Protein AF-A0AAD8K6Q1-F1 (afdb_monomer_lite)

pLDDT: mean 86.72, std 12.56, range [35.12, 97.81]

Organism: Tagetes erecta (NCBI:txid13708)

Radius of gyration: 18.46 Å; chains: 1; bounding box: 56×32×55 Å

Secondary structure (DSSP, 8-state):
----HHHHHTSHHHHHHHHHHHHHHHTT-S-HHHHHHHHHHHHHHHHHHHHTS----SSPPPPSS-HHHHHHHHHHHHHHHIIIIIHHHHHHHHHHHS--HHHHHHHHHHHHHHHHHHHHHHHHHHHHHTT--HHHHHHHHHHHHHHHHHHHHHHHHHHHHHH-TT---HHHHHHHHHHHHHHHIIIIIIIIIIHHHHHHHHHHHHTT--

Foldseek 3Di:
DDQPLVVLCPPPLNVVLVVLLVCLVVVPLADPVLVVCLVVVVVVLVVCQVPPQDQPDPDPDPDLDDPVVVVVVVVLVVVCCVLQAVLLVVQLVVLVPDPDPLSNQLSSLSSSSNNLVSSLSNVLSCCVSRSGALLSNLVSLQVSLVVSLVSLVSSLVSNCVSVPVVDDDPSNVSSVVNNVSSVCVRPVDSPPPRNVSSVVSSVVVVVVVD

Sequence (210 aa):
MSFNLRQGLFSFQNLNAITLIIILAASGMVSFQHIAFVFFCFFYIFFLANFSFPTLSTNPEPPIFTTTQQRILTIYVSFAALIGLILPVAYIVHGALKDDDDDKGGAKAASPHVFLLASQVLMEGVTFYGGFSLPIRVFVPVVYNAVRMYAILDWLMSELVMKGRNRVTVGISLAMVNLVFWGFNLFGFLLPVYLPKAFKNYYADKDKDL

InterPro domains:
  IPR056635 Domain of unknown function DUF7733 [PF24867] (11-203)

Structure (mmCIF, N/CA/C/O backbone):
data_AF-A0AAD8K6Q1-F1
#
_entry.id   AF-A0AAD8K6Q1-F1
#
loop_
_atom_site.group_PDB
_atom_site.id
_atom_site.type_symbol
_atom_site.label_atom_id
_atom_site.label_alt_id
_atom_site.label_comp_id
_atom_site.label_asym_id
_atom_site.label_entity_id
_atom_site.label_seq_id
_atom_site.pdbx_PDB_ins_code
_atom_site.Cartn_x
_atom_site.Cartn_y
_atom_site.Cartn_z
_atom_site.occupancy
_atom_site.B_iso_or_equiv
_atom_site.auth_seq_id
_atom_site.auth_comp_id
_atom_site.auth_asym_id
_atom_site.auth_atom_id
_atom_site.pdbx_PDB_model_num
ATOM 1 N N . MET A 1 1 ? -28.551 -4.149 7.968 1.00 36.97 1 MET A N 1
ATOM 2 C CA . MET A 1 1 ? -27.260 -3.432 8.035 1.00 36.97 1 MET A CA 1
ATOM 3 C C . MET A 1 1 ? -27.020 -2.774 6.678 1.00 36.97 1 MET A C 1
ATOM 5 O O . MET A 1 1 ? -26.676 -3.470 5.734 1.00 36.97 1 MET A O 1
ATOM 9 N N . SER A 1 2 ? -27.335 -1.482 6.511 1.00 35.12 2 SER A N 1
ATOM 10 C CA . SER A 1 2 ? -27.096 -0.788 5.235 1.00 35.12 2 SER A CA 1
ATOM 11 C C . SER A 1 2 ? -25.677 -0.228 5.229 1.00 35.12 2 SER A C 1
ATOM 13 O O . SER A 1 2 ? -25.398 0.796 5.849 1.00 35.12 2 SER A O 1
ATOM 15 N N . PHE A 1 3 ? -24.764 -0.914 4.553 1.00 49.59 3 PHE A N 1
ATOM 16 C CA . PHE A 1 3 ? -23.422 -0.402 4.316 1.00 49.59 3 PHE A CA 1
ATOM 17 C C . PHE A 1 3 ? -23.499 0.875 3.460 1.00 49.59 3 PHE A C 1
ATOM 19 O O . PHE A 1 3 ? -23.947 0.824 2.314 1.00 49.59 3 PHE A O 1
ATOM 26 N N . ASN A 1 4 ? -23.022 2.017 3.962 1.00 58.44 4 ASN A N 1
ATOM 27 C CA . ASN A 1 4 ? -22.920 3.266 3.189 1.00 58.44 4 ASN A CA 1
ATOM 28 C C . ASN A 1 4 ? -21.684 3.273 2.262 1.00 58.44 4 ASN A C 1
ATOM 30 O O . ASN A 1 4 ? -21.040 4.300 2.057 1.00 58.44 4 ASN A O 1
ATOM 34 N N . LEU A 1 5 ? -21.370 2.123 1.650 1.00 59.50 5 LEU A N 1
ATOM 35 C CA . LEU A 1 5 ? -20.249 1.932 0.718 1.00 59.50 5 LEU A CA 1
ATOM 36 C C . LEU A 1 5 ? -20.276 2.940 -0.438 1.00 59.50 5 LEU A C 1
ATOM 38 O O . LEU A 1 5 ? -19.223 3.367 -0.906 1.00 59.50 5 LEU A O 1
ATOM 42 N N . ARG A 1 6 ? -21.478 3.353 -0.871 1.00 55.34 6 ARG A N 1
ATOM 43 C CA . ARG A 1 6 ? -21.661 4.303 -1.976 1.00 55.34 6 ARG A CA 1
ATOM 44 C C . ARG A 1 6 ? -20.975 5.643 -1.702 1.00 55.34 6 ARG A C 1
ATOM 46 O O . ARG A 1 6 ? -20.215 6.091 -2.543 1.00 55.34 6 ARG A O 1
ATOM 53 N N . GLN A 1 7 ? -21.167 6.266 -0.539 1.00 55.38 7 GLN A N 1
ATOM 54 C CA . GLN A 1 7 ? -20.574 7.588 -0.270 1.00 55.38 7 GLN A CA 1
ATOM 55 C C . GLN A 1 7 ? -19.041 7.541 -0.167 1.00 55.38 7 GLN A C 1
ATOM 57 O O . GLN A 1 7 ? -18.367 8.500 -0.533 1.00 55.38 7 GLN A O 1
ATOM 62 N N . GLY A 1 8 ? -18.493 6.411 0.284 1.00 58.53 8 GLY A N 1
ATOM 63 C CA . GLY A 1 8 ? -17.060 6.214 0.460 1.00 58.53 8 GLY A CA 1
ATOM 64 C C . GLY A 1 8 ? -16.283 5.895 -0.810 1.00 58.53 8 GLY A C 1
ATOM 65 O O . GLY A 1 8 ? -15.237 6.490 -1.067 1.00 58.53 8 GLY A O 1
ATOM 66 N N . LEU A 1 9 ? -16.793 4.965 -1.622 1.00 59.62 9 LEU A N 1
ATOM 67 C CA . LEU A 1 9 ? -16.152 4.546 -2.876 1.00 59.62 9 LEU A CA 1
ATOM 68 C C . LEU A 1 9 ? -16.057 5.691 -3.893 1.00 59.62 9 LEU A C 1
ATOM 70 O O . LEU A 1 9 ? -15.092 5.750 -4.648 1.00 59.62 9 LEU A O 1
ATOM 74 N N . PHE A 1 10 ? -17.015 6.623 -3.873 1.00 62.34 10 PHE A N 1
ATOM 75 C CA . PHE A 1 10 ? -17.003 7.814 -4.729 1.00 62.34 10 PHE A CA 1
ATOM 76 C C . PHE A 1 10 ? -16.137 8.965 -4.190 1.00 62.34 10 PHE A C 1
ATOM 78 O O . PHE A 1 10 ? -16.120 10.039 -4.788 1.00 62.34 10 PHE A O 1
ATOM 85 N N . SER A 1 11 ? -15.394 8.773 -3.093 1.00 78.75 11 SER A N 1
ATOM 86 C CA . SER A 1 11 ? -14.372 9.743 -2.686 1.00 78.75 11 SER A CA 1
ATOM 87 C C . SER A 1 11 ? -13.330 9.907 -3.796 1.00 78.75 11 SER A C 1
ATOM 89 O O . SER A 1 11 ? -12.889 8.924 -4.392 1.00 78.75 11 SER A O 1
ATOM 91 N N . PHE A 1 12 ? -12.889 11.145 -4.037 1.00 79.12 12 PHE A N 1
ATOM 92 C CA . PHE A 1 12 ? -11.881 11.474 -5.052 1.00 79.12 12 PHE A CA 1
ATOM 93 C C . PHE A 1 12 ? -10.622 10.599 -4.938 1.00 79.12 12 PHE A C 1
ATOM 95 O O . PHE A 1 12 ? -10.077 10.143 -5.939 1.00 79.12 12 PHE A O 1
ATOM 102 N N . GLN A 1 13 ? -10.196 10.294 -3.709 1.00 81.62 13 GLN A N 1
ATOM 103 C CA . GLN A 1 13 ? -9.042 9.429 -3.455 1.00 81.62 13 GLN A CA 1
ATOM 104 C C . GLN A 1 13 ? -9.284 7.980 -3.899 1.00 81.62 13 GLN A C 1
ATOM 106 O O . GLN A 1 13 ? -8.424 7.396 -4.554 1.00 81.62 13 GLN A O 1
ATOM 111 N N . ASN A 1 14 ? -10.460 7.419 -3.600 1.00 86.31 14 ASN A N 1
ATOM 112 C CA . ASN A 1 14 ? -10.810 6.047 -3.977 1.00 86.31 14 ASN A CA 1
ATOM 113 C C . ASN A 1 14 ? -11.011 5.909 -5.489 1.00 86.31 14 ASN A C 1
ATOM 115 O O . ASN A 1 14 ? -10.584 4.916 -6.069 1.00 86.31 14 ASN A O 1
ATOM 119 N N . LEU A 1 15 ? -11.579 6.923 -6.146 1.00 87.62 15 LEU A N 1
ATOM 120 C CA . LEU A 1 15 ? -11.705 6.952 -7.604 1.00 87.62 15 LEU A CA 1
ATOM 121 C C . LEU A 1 15 ? -10.340 7.006 -8.301 1.00 87.62 15 LEU A C 1
ATOM 123 O O . LEU A 1 15 ? -10.099 6.250 -9.245 1.00 87.62 15 LEU A O 1
ATOM 127 N N . ASN A 1 16 ? -9.422 7.841 -7.807 1.00 90.50 16 ASN A N 1
ATOM 128 C CA . ASN A 1 16 ? -8.054 7.889 -8.325 1.00 90.50 16 ASN A CA 1
ATOM 129 C C . ASN A 1 16 ? -7.316 6.566 -8.080 1.00 90.50 16 ASN A C 1
ATOM 131 O O . ASN A 1 16 ? -6.624 6.079 -8.971 1.00 90.50 16 ASN A O 1
ATOM 135 N N . ALA A 1 17 ? -7.506 5.950 -6.910 1.00 92.31 17 ALA A N 1
ATOM 136 C CA . ALA A 1 17 ? -6.933 4.646 -6.595 1.00 92.31 17 ALA A CA 1
ATOM 137 C C . ALA A 1 17 ? -7.447 3.553 -7.544 1.00 92.31 17 ALA A C 1
ATOM 139 O O . ALA A 1 17 ? -6.641 2.848 -8.142 1.00 92.31 17 ALA A O 1
ATOM 140 N N . ILE A 1 18 ? -8.765 3.456 -7.757 1.00 93.81 18 ILE A N 1
ATOM 141 C CA . ILE A 1 18 ? -9.370 2.511 -8.713 1.00 93.81 18 ILE A CA 1
ATOM 142 C C . ILE A 1 18 ? -8.808 2.729 -10.119 1.00 93.81 18 ILE A C 1
ATOM 144 O O . ILE A 1 18 ? -8.430 1.770 -10.788 1.00 93.81 18 ILE A O 1
ATOM 148 N N . THR A 1 19 ? -8.710 3.986 -10.551 1.00 93.94 19 THR A N 1
ATOM 149 C CA . THR A 1 19 ? -8.171 4.333 -11.870 1.00 93.94 19 THR A CA 1
ATOM 150 C C . THR A 1 19 ? -6.728 3.847 -12.021 1.00 93.94 19 THR A C 1
ATOM 152 O O . THR A 1 19 ? -6.409 3.180 -13.004 1.00 93.94 19 THR A O 1
ATOM 155 N N . LEU A 1 20 ? -5.868 4.097 -11.027 1.00 94.50 20 LEU A N 1
ATOM 156 C CA . LEU A 1 20 ? -4.486 3.609 -11.026 1.00 94.50 20 LEU A CA 1
ATOM 157 C C . LEU A 1 20 ? -4.406 2.079 -11.029 1.00 94.50 20 LEU A C 1
ATOM 159 O O . LEU A 1 20 ? -3.609 1.520 -11.777 1.00 94.50 20 LEU A O 1
ATOM 163 N N . ILE A 1 21 ? -5.240 1.400 -10.235 1.00 95.94 21 ILE A N 1
ATOM 164 C CA . ILE A 1 21 ? -5.306 -0.069 -10.190 1.00 95.94 21 ILE A CA 1
ATOM 165 C C . ILE A 1 21 ? -5.637 -0.625 -11.577 1.00 95.94 21 ILE A C 1
ATOM 167 O O . ILE A 1 21 ? -4.938 -1.517 -12.049 1.00 95.94 21 ILE A O 1
ATOM 171 N N . ILE A 1 22 ? -6.666 -0.087 -12.243 1.00 95.75 22 ILE A N 1
ATOM 172 C CA . ILE A 1 22 ? -7.098 -0.547 -13.570 1.00 95.75 22 ILE A CA 1
ATOM 173 C C . ILE A 1 22 ? -6.005 -0.299 -14.610 1.00 95.75 22 ILE A C 1
ATOM 175 O O . ILE A 1 22 ? -5.663 -1.218 -15.348 1.00 95.75 22 ILE A O 1
ATOM 179 N N . ILE A 1 23 ? -5.435 0.910 -14.652 1.00 95.25 23 ILE A N 1
ATOM 180 C CA . ILE A 1 23 ? -4.388 1.264 -15.621 1.00 95.25 23 ILE A CA 1
ATOM 181 C C . ILE A 1 23 ? -3.163 0.359 -15.449 1.00 95.25 23 ILE A C 1
ATOM 183 O O . ILE A 1 23 ? -2.678 -0.199 -16.429 1.00 95.25 23 ILE A O 1
ATOM 187 N N . LEU A 1 24 ? -2.680 0.174 -14.216 1.00 94.75 24 LEU A N 1
ATOM 188 C CA . LEU A 1 24 ? -1.487 -0.634 -13.941 1.00 94.75 24 LEU A CA 1
ATOM 189 C C . LEU A 1 24 ? -1.727 -2.138 -14.126 1.00 94.75 24 LEU A C 1
ATOM 191 O O . LEU A 1 24 ? -0.824 -2.855 -14.553 1.00 94.75 24 LEU A O 1
ATOM 195 N N . ALA A 1 25 ? -2.931 -2.631 -13.828 1.00 93.88 25 ALA A N 1
ATOM 196 C CA . ALA A 1 25 ? -3.290 -4.021 -14.101 1.00 93.88 25 ALA A CA 1
ATOM 197 C C . ALA A 1 25 ? -3.412 -4.284 -15.610 1.00 93.88 25 ALA A C 1
ATOM 199 O O . ALA A 1 25 ? -2.953 -5.318 -16.092 1.00 93.88 25 ALA A O 1
ATOM 200 N N . ALA A 1 26 ? -3.996 -3.345 -16.361 1.00 93.06 26 ALA A N 1
ATOM 201 C CA . ALA A 1 26 ? -4.179 -3.464 -17.805 1.00 93.06 26 ALA A CA 1
ATOM 202 C C . ALA A 1 26 ? -2.881 -3.250 -18.602 1.00 93.06 26 ALA A C 1
ATOM 204 O O . ALA A 1 26 ? -2.750 -3.793 -19.696 1.00 93.06 26 ALA A O 1
ATOM 205 N N . SER A 1 27 ? -1.909 -2.499 -18.070 1.00 90.19 27 SER A N 1
ATOM 206 C CA . SER A 1 27 ? -0.642 -2.220 -18.761 1.00 90.19 27 SER A CA 1
ATOM 207 C C . SER A 1 27 ? 0.311 -3.419 -18.837 1.00 90.19 27 SER A C 1
ATOM 209 O O . SER A 1 27 ? 1.315 -3.357 -19.543 1.00 90.19 27 SER A O 1
ATOM 211 N N . GLY A 1 28 ? 0.049 -4.500 -18.091 1.00 89.12 28 GLY A N 1
ATOM 212 C CA . GLY A 1 28 ? 0.951 -5.655 -17.997 1.00 89.12 28 GLY A CA 1
ATOM 213 C C . GLY A 1 28 ? 2.246 -5.379 -17.217 1.00 89.12 28 GLY A C 1
ATOM 214 O O . GLY A 1 28 ? 3.155 -6.211 -17.210 1.00 89.12 28 GLY A O 1
ATOM 215 N N . MET A 1 29 ? 2.348 -4.225 -16.548 1.00 89.94 29 MET A N 1
ATOM 216 C CA . MET A 1 29 ? 3.520 -3.850 -15.745 1.00 89.94 29 MET A CA 1
ATOM 217 C C . MET A 1 29 ? 3.505 -4.476 -14.344 1.00 89.94 29 MET A C 1
ATOM 219 O O . MET A 1 29 ? 4.528 -4.500 -13.667 1.00 89.94 29 MET A O 1
ATOM 223 N N . VAL A 1 30 ? 2.359 -5.002 -13.911 1.00 93.81 30 VAL A N 1
ATOM 224 C CA . VAL A 1 30 ? 2.181 -5.662 -12.615 1.00 93.81 30 VAL A CA 1
ATOM 225 C C . VAL A 1 30 ? 2.131 -7.176 -12.810 1.00 93.81 30 VAL A C 1
ATOM 227 O O . VAL A 1 30 ? 1.435 -7.680 -13.691 1.00 93.81 30 VAL A O 1
ATOM 230 N N . SER A 1 31 ? 2.859 -7.922 -11.975 1.00 92.62 31 SER A N 1
ATOM 231 C CA . SER A 1 31 ? 2.844 -9.386 -12.026 1.00 92.62 31 SER A CA 1
ATOM 232 C C . SER A 1 31 ? 1.485 -9.954 -11.595 1.00 92.62 31 SER A C 1
ATOM 234 O O . SER A 1 31 ? 0.795 -9.408 -10.728 1.00 92.62 31 SER A O 1
ATOM 236 N N . PHE A 1 32 ? 1.125 -11.115 -12.148 1.00 93.69 32 PHE A N 1
ATOM 237 C CA . PHE A 1 32 ? -0.101 -11.825 -11.768 1.00 93.69 32 PHE A CA 1
ATOM 238 C C . PHE A 1 32 ? -0.173 -12.119 -10.261 1.00 93.69 32 PHE A C 1
ATOM 240 O O . PHE A 1 32 ? -1.256 -12.098 -9.682 1.00 93.69 32 PHE A O 1
ATOM 247 N N . GLN A 1 33 ? 0.971 -12.334 -9.603 1.00 95.06 33 GLN A N 1
ATOM 248 C CA . GLN A 1 33 ? 1.041 -12.596 -8.164 1.00 95.06 33 GLN A CA 1
ATOM 249 C C . GLN A 1 33 ? 0.459 -11.442 -7.336 1.00 95.06 33 GLN A C 1
ATOM 251 O O . GLN A 1 33 ? -0.288 -11.690 -6.392 1.00 95.06 33 GLN A O 1
ATOM 256 N N . HIS A 1 34 ? 0.742 -10.186 -7.699 1.00 96.25 34 HIS A N 1
ATOM 257 C CA . HIS A 1 34 ? 0.198 -9.031 -6.981 1.00 96.25 34 HIS A CA 1
ATOM 258 C C . HIS A 1 34 ? -1.302 -8.852 -7.225 1.00 96.25 34 HIS A C 1
ATOM 260 O O . HIS A 1 34 ? -2.034 -8.533 -6.291 1.00 96.25 34 HIS A O 1
ATOM 266 N N . ILE A 1 35 ? -1.776 -9.110 -8.448 1.00 95.94 35 ILE A N 1
ATOM 267 C CA . ILE A 1 35 ? -3.210 -9.072 -8.776 1.00 95.94 35 ILE A CA 1
ATOM 268 C C . ILE A 1 35 ? -3.961 -10.153 -7.990 1.00 95.94 35 ILE A C 1
ATOM 270 O O . ILE A 1 35 ? -4.960 -9.864 -7.332 1.00 95.94 35 ILE A O 1
ATOM 274 N N . ALA A 1 36 ? -3.445 -11.385 -8.004 1.00 96.62 36 ALA A N 1
ATOM 275 C CA . ALA A 1 36 ? -3.995 -12.496 -7.241 1.00 96.62 36 ALA A CA 1
ATOM 276 C C . ALA A 1 36 ? -4.008 -12.182 -5.739 1.00 96.62 36 ALA A C 1
ATOM 278 O O . ALA A 1 36 ? -5.023 -12.396 -5.081 1.00 96.62 36 ALA A O 1
ATOM 279 N N . PHE A 1 37 ? -2.926 -11.610 -5.203 1.00 97.25 37 PHE A N 1
ATOM 280 C CA . PHE A 1 37 ? -2.872 -11.169 -3.812 1.00 97.25 37 PHE A CA 1
ATOM 281 C C . PHE A 1 37 ? -3.992 -10.177 -3.477 1.00 97.25 37 PHE A C 1
ATOM 283 O O . PHE A 1 37 ? -4.696 -10.399 -2.498 1.00 97.25 37 PHE A O 1
ATOM 290 N N . VAL A 1 38 ? -4.202 -9.126 -4.279 1.00 97.25 38 VAL A N 1
ATOM 291 C CA . VAL A 1 38 ? -5.278 -8.144 -4.037 1.00 97.25 38 VAL A CA 1
ATOM 292 C C . VAL A 1 38 ? -6.648 -8.818 -4.058 1.00 97.25 38 VAL A C 1
ATOM 294 O O . VAL A 1 38 ? -7.459 -8.584 -3.161 1.00 97.25 38 VAL A O 1
ATOM 297 N N . PHE A 1 39 ? -6.884 -9.704 -5.028 1.00 96.69 39 PHE A N 1
ATOM 298 C CA . PHE A 1 39 ? -8.128 -10.461 -5.142 1.00 96.69 39 PHE A CA 1
ATOM 299 C C . PHE A 1 39 ? -8.380 -11.348 -3.914 1.00 96.69 39 PHE A C 1
ATOM 301 O O . PHE A 1 39 ? -9.431 -11.246 -3.287 1.00 96.69 39 PHE A O 1
ATOM 308 N N . PHE A 1 40 ? -7.417 -12.181 -3.511 1.00 97.25 40 PHE A N 1
ATOM 309 C CA . PHE A 1 40 ? -7.575 -13.053 -2.343 1.00 97.25 40 PHE A CA 1
ATOM 310 C C . PHE A 1 40 ? -7.650 -12.266 -1.031 1.00 97.25 40 PHE A C 1
ATOM 312 O O . PHE A 1 40 ? -8.465 -12.589 -0.168 1.00 97.25 40 PHE A O 1
ATOM 319 N N . CYS A 1 41 ? -6.845 -11.210 -0.888 1.00 96.81 41 CYS A N 1
ATOM 320 C CA . CYS A 1 41 ? -6.841 -10.343 0.287 1.00 96.81 41 CYS A CA 1
ATOM 321 C C . CYS A 1 41 ? -8.197 -9.653 0.470 1.00 96.81 41 CYS A C 1
ATOM 323 O O . CYS A 1 41 ? -8.691 -9.588 1.594 1.00 96.81 41 CYS A O 1
ATOM 325 N N . PHE A 1 42 ? -8.840 -9.222 -0.625 1.00 95.94 42 PHE A N 1
ATOM 326 C CA . PHE A 1 42 ? -10.203 -8.695 -0.598 1.00 95.94 42 PHE A CA 1
ATOM 327 C C . PHE A 1 42 ? -11.150 -9.681 0.095 1.00 95.94 42 PHE A C 1
ATOM 329 O O . PHE A 1 42 ? -11.677 -9.360 1.157 1.00 95.94 42 PHE A O 1
ATOM 336 N N . PHE A 1 43 ? -11.303 -10.906 -0.421 1.00 96.31 43 PHE A N 1
ATOM 337 C CA . PHE A 1 43 ? -12.208 -11.896 0.183 1.00 96.31 43 PHE A CA 1
ATOM 338 C C . PHE A 1 43 ? -11.811 -12.276 1.608 1.00 96.31 43 PHE A C 1
ATOM 340 O O . PHE A 1 43 ? -12.679 -12.436 2.466 1.00 96.31 43 PHE A O 1
ATOM 347 N N . TYR A 1 44 ? -10.512 -12.382 1.884 1.00 96.44 44 TYR A N 1
ATOM 348 C CA . TYR A 1 44 ? -10.024 -12.734 3.210 1.00 96.44 44 TYR A CA 1
ATOM 349 C C . TYR A 1 44 ? -10.350 -11.664 4.258 1.00 96.44 44 TYR A C 1
ATOM 351 O O . TYR A 1 44 ? -10.730 -11.997 5.378 1.00 96.44 44 TYR A O 1
ATOM 359 N N . ILE A 1 45 ? -10.296 -10.380 3.894 1.00 95.50 45 ILE A N 1
ATOM 360 C CA . ILE A 1 45 ? -10.712 -9.278 4.770 1.00 95.50 45 ILE A CA 1
ATOM 361 C C . ILE A 1 45 ? -12.199 -9.393 5.129 1.00 95.50 45 ILE A C 1
ATOM 363 O O . ILE A 1 45 ? -12.551 -9.250 6.299 1.00 95.50 45 ILE A O 1
ATOM 367 N N . PHE A 1 46 ? -13.070 -9.709 4.164 1.00 93.94 46 PHE A N 1
ATOM 368 C CA . PHE A 1 46 ? -14.489 -9.960 4.453 1.00 93.94 46 PHE A CA 1
ATOM 369 C C . PHE A 1 46 ? -14.684 -11.202 5.322 1.00 93.94 46 PHE A C 1
ATOM 371 O O . PHE A 1 46 ? -15.506 -11.181 6.236 1.00 93.94 46 PHE A O 1
ATOM 378 N N . PHE A 1 47 ? -13.927 -12.271 5.076 1.00 95.50 47 PHE A N 1
ATOM 379 C CA . PHE A 1 47 ? -13.965 -13.463 5.917 1.00 95.50 47 PHE A CA 1
ATOM 380 C C . PHE A 1 47 ? -13.606 -13.119 7.371 1.00 95.50 47 PHE A C 1
ATOM 382 O O . PHE A 1 47 ? -14.402 -13.359 8.277 1.00 95.50 47 PHE A O 1
ATOM 389 N N . LEU A 1 48 ? -12.470 -12.459 7.605 1.00 94.81 48 LEU A N 1
ATOM 390 C CA . LEU A 1 48 ? -12.057 -12.056 8.949 1.00 94.81 48 LEU A CA 1
ATOM 391 C C . LEU A 1 48 ? -13.069 -11.118 9.616 1.00 94.81 48 LEU A C 1
ATOM 393 O O . LEU A 1 48 ? -13.338 -11.268 10.807 1.00 94.81 48 LEU A O 1
ATOM 397 N N . ALA A 1 49 ? -13.654 -10.187 8.860 1.00 93.06 49 ALA A N 1
ATOM 398 C CA . ALA A 1 49 ? -14.645 -9.250 9.378 1.00 93.06 49 ALA A CA 1
ATOM 399 C C . ALA A 1 49 ? -15.939 -9.925 9.843 1.00 93.06 49 ALA A C 1
ATOM 401 O O . ALA A 1 49 ? -16.576 -9.425 10.758 1.00 93.06 49 ALA A O 1
ATOM 402 N N . ASN A 1 50 ? -16.332 -11.048 9.241 1.00 90.31 50 ASN A N 1
ATOM 403 C CA . ASN A 1 50 ? -17.547 -11.759 9.638 1.00 90.31 50 ASN A CA 1
ATOM 404 C C . ASN A 1 50 ? -17.286 -12.824 10.711 1.00 90.31 50 ASN A C 1
ATOM 406 O O . ASN A 1 50 ? -18.132 -13.032 11.576 1.00 90.31 50 ASN A O 1
ATOM 410 N N . PHE A 1 51 ? -16.133 -13.497 10.665 1.00 92.12 51 PHE A N 1
ATOM 411 C CA . PHE A 1 51 ? -15.876 -14.673 11.503 1.00 92.12 51 PHE A CA 1
ATOM 412 C C . PHE A 1 51 ? -14.961 -14.408 12.700 1.00 92.12 51 PHE A C 1
ATOM 414 O O . PHE A 1 51 ? -15.142 -15.025 13.746 1.00 92.12 51 PHE A O 1
ATOM 421 N N . SER A 1 52 ? -13.970 -13.523 12.571 1.00 91.88 52 SER A N 1
ATOM 422 C CA . SER A 1 52 ? -12.958 -13.303 13.617 1.00 91.88 52 SER A CA 1
ATOM 423 C C . SER A 1 52 ? -13.166 -11.993 14.370 1.00 91.88 52 SER A C 1
ATOM 425 O O . SER A 1 52 ? -13.042 -11.962 15.592 1.00 91.88 52 SER A O 1
ATOM 427 N N . PHE A 1 53 ? -13.502 -10.920 13.651 1.00 91.25 53 PHE A N 1
ATOM 428 C CA . PHE A 1 53 ? -13.658 -9.575 14.206 1.00 91.25 53 PHE A CA 1
ATOM 429 C C . PHE A 1 53 ? -14.967 -8.914 13.746 1.00 91.25 53 PHE A C 1
ATOM 431 O O . PHE A 1 53 ? -14.908 -7.892 13.048 1.00 91.25 53 PHE A O 1
ATOM 438 N N . PRO A 1 54 ? -16.137 -9.482 14.106 1.00 88.81 54 PRO A N 1
ATOM 439 C CA . PRO A 1 54 ? -17.430 -8.870 13.812 1.00 88.81 54 PRO A CA 1
ATOM 440 C C . PRO A 1 54 ? -17.526 -7.456 14.389 1.00 88.81 54 PRO A C 1
ATOM 442 O O . PRO A 1 54 ? -16.958 -7.149 15.433 1.00 88.81 54 PRO A O 1
ATOM 445 N N . THR A 1 55 ? -18.251 -6.567 13.713 1.00 83.62 55 THR A N 1
ATOM 446 C CA . THR A 1 55 ? -18.506 -5.221 14.242 1.00 83.62 55 THR A CA 1
ATOM 447 C C . THR A 1 55 ? -19.375 -5.331 15.497 1.00 83.62 55 THR A C 1
ATOM 449 O O . THR A 1 55 ? -20.530 -5.740 15.405 1.00 83.62 55 THR A O 1
ATOM 452 N N . LEU A 1 56 ? -18.806 -4.996 16.660 1.00 72.75 56 LEU A N 1
ATOM 453 C CA . LEU A 1 56 ? -19.454 -5.170 17.967 1.00 72.75 56 LEU A CA 1
ATOM 454 C C . LEU A 1 56 ? -20.417 -4.029 18.311 1.00 72.75 56 LEU A C 1
ATOM 456 O O . LEU A 1 56 ? -21.479 -4.279 18.867 1.00 72.75 56 LEU A O 1
ATOM 460 N N . SER A 1 57 ? -20.091 -2.792 17.926 1.00 64.62 57 SER A N 1
ATOM 461 C CA . SER A 1 57 ? -20.898 -1.616 18.247 1.00 64.62 57 SER A CA 1
ATOM 462 C C . SER A 1 57 ? -21.283 -0.823 16.993 1.00 64.62 57 SER A C 1
ATOM 464 O O . SER A 1 57 ? -20.512 -0.665 16.046 1.00 64.62 57 SER A O 1
ATOM 466 N N . THR A 1 58 ? -22.515 -0.312 16.976 1.00 59.38 58 THR A N 1
ATOM 467 C CA . THR A 1 58 ? -23.014 0.633 15.956 1.00 59.38 58 THR A CA 1
ATOM 468 C C . THR A 1 58 ? -22.633 2.083 16.250 1.00 59.38 58 THR A C 1
ATOM 470 O O . THR A 1 58 ? -22.873 2.960 15.418 1.00 59.38 58 THR A O 1
ATOM 473 N N . ASN A 1 59 ? -22.068 2.349 17.430 1.00 58.19 59 ASN A N 1
ATOM 474 C CA . ASN A 1 59 ? -21.618 3.681 17.805 1.00 58.19 59 ASN A CA 1
ATOM 475 C C . ASN A 1 59 ? -20.293 4.005 17.101 1.00 58.19 59 ASN A C 1
ATOM 477 O O . ASN A 1 59 ? -19.440 3.126 16.980 1.00 58.19 59 ASN A O 1
ATOM 481 N N . PRO A 1 60 ? -20.089 5.252 16.639 1.00 58.91 60 PRO A N 1
ATOM 482 C CA . PRO A 1 60 ? -18.808 5.658 16.083 1.00 58.91 60 PRO A CA 1
ATOM 483 C C . PRO A 1 60 ? -17.711 5.439 17.126 1.00 58.91 60 PRO A C 1
ATOM 485 O O . PRO A 1 60 ? -17.757 6.040 18.201 1.00 58.91 60 PRO A O 1
ATOM 488 N N . GLU A 1 61 ? -16.738 4.581 16.816 1.00 61.69 61 GLU A N 1
ATOM 489 C CA . GLU A 1 61 ? -15.595 4.392 17.703 1.00 61.69 61 GLU A CA 1
ATOM 490 C C . GLU A 1 61 ? -14.902 5.743 17.948 1.00 61.69 61 GLU A C 1
ATOM 492 O O . GLU A 1 61 ? -14.695 6.520 17.002 1.00 61.69 61 GLU A O 1
ATOM 497 N N . PRO A 1 62 ? -14.540 6.052 19.205 1.00 62.62 62 PRO A N 1
ATOM 498 C CA . PRO A 1 62 ? -13.877 7.301 19.517 1.00 62.62 62 PRO A CA 1
ATOM 499 C C . PRO A 1 62 ? -12.535 7.391 18.773 1.00 62.62 62 PRO A C 1
ATOM 501 O O . PRO A 1 62 ? -11.868 6.374 18.552 1.00 62.62 62 PRO A O 1
ATOM 504 N N . PRO A 1 63 ? -12.087 8.604 18.402 1.00 63.25 63 PRO A N 1
ATOM 505 C CA . PRO A 1 63 ? -10.820 8.773 17.712 1.00 63.25 63 PRO A CA 1
ATOM 506 C C . PRO A 1 63 ? -9.668 8.166 18.515 1.00 63.25 63 PRO A C 1
ATOM 508 O O . PRO A 1 63 ? -9.441 8.503 19.675 1.00 63.25 63 PRO A O 1
ATOM 511 N N . ILE A 1 64 ? -8.900 7.289 17.872 1.00 64.88 64 ILE A N 1
ATOM 512 C CA . ILE A 1 64 ? -7.791 6.561 18.508 1.00 64.88 64 ILE A CA 1
ATOM 513 C C . ILE A 1 64 ? -6.673 7.523 18.926 1.00 64.88 64 ILE A C 1
ATOM 515 O O . ILE A 1 64 ? -5.933 7.260 19.874 1.00 64.88 64 ILE A O 1
ATOM 519 N N . PHE A 1 65 ? -6.539 8.642 18.219 1.00 68.06 65 PHE A N 1
ATOM 520 C CA . PHE A 1 65 ? -5.498 9.641 18.410 1.00 68.06 65 PHE A CA 1
ATOM 521 C C . PHE A 1 65 ? -6.102 10.974 18.851 1.00 68.06 65 PHE A C 1
ATOM 523 O O . PHE A 1 65 ? -7.175 11.361 18.389 1.00 68.06 65 PHE A O 1
ATOM 530 N N . THR A 1 66 ? -5.389 11.690 19.722 1.00 73.62 66 THR A N 1
ATOM 531 C CA . THR A 1 66 ? -5.775 13.040 20.157 1.00 73.62 66 THR A CA 1
ATOM 532 C C . THR A 1 66 ? -5.707 14.035 18.993 1.00 73.62 66 THR A C 1
ATOM 534 O O . THR A 1 66 ? -5.016 13.793 18.004 1.00 73.62 66 THR A O 1
ATOM 537 N N . THR A 1 67 ? -6.357 15.197 19.109 1.00 73.50 67 THR A N 1
ATOM 538 C CA . THR A 1 67 ? -6.378 16.235 18.056 1.00 73.50 67 THR A CA 1
ATOM 539 C C . THR A 1 67 ? -4.977 16.637 17.572 1.00 73.50 67 THR A C 1
ATOM 541 O O . THR A 1 67 ? -4.753 16.843 16.379 1.00 73.50 67 THR A O 1
ATOM 544 N N . THR A 1 68 ? -3.996 16.707 18.477 1.00 72.56 68 THR A N 1
ATOM 545 C CA . THR A 1 68 ? -2.597 17.003 18.126 1.00 72.56 68 THR A CA 1
ATOM 546 C C . THR A 1 68 ? -1.955 15.860 17.340 1.00 72.56 68 THR A C 1
ATOM 548 O O . THR A 1 68 ? -1.303 16.095 16.324 1.00 72.56 68 THR A O 1
ATOM 551 N N . GLN A 1 69 ? -2.177 14.615 17.766 1.00 76.00 69 GLN A N 1
ATOM 552 C CA . GLN A 1 69 ? -1.679 13.427 17.068 1.00 76.00 69 GLN A CA 1
ATOM 553 C C . GLN A 1 69 ? -2.318 13.273 15.683 1.00 76.00 69 GLN A C 1
ATOM 555 O O . GLN A 1 69 ? -1.634 12.884 14.743 1.00 76.00 69 GLN A O 1
ATOM 560 N N . GLN A 1 70 ? -3.592 13.645 15.529 1.00 74.69 70 GLN A N 1
ATOM 561 C CA . GLN A 1 70 ? -4.272 13.668 14.234 1.00 74.69 70 GLN A CA 1
ATOM 562 C C . GLN A 1 70 ? -3.610 14.641 13.256 1.00 74.69 70 GLN A C 1
ATOM 564 O O . GLN A 1 70 ? -3.389 14.274 12.110 1.00 74.69 70 GLN A O 1
ATOM 569 N N . ARG A 1 71 ? -3.224 15.851 13.691 1.00 76.44 71 ARG A N 1
ATOM 570 C CA . ARG A 1 71 ? -2.504 16.799 12.817 1.00 76.44 71 ARG A CA 1
ATOM 571 C C . ARG A 1 71 ? -1.163 16.242 12.347 1.00 76.44 71 ARG A C 1
ATOM 573 O O . ARG A 1 71 ? -0.845 16.343 11.165 1.00 76.44 71 ARG A O 1
ATOM 580 N N . ILE A 1 72 ? -0.400 15.637 13.257 1.00 80.75 72 ILE A N 1
ATOM 581 C CA . ILE A 1 72 ? 0.880 14.995 12.926 1.00 80.75 72 ILE A CA 1
ATOM 582 C C . ILE A 1 72 ? 0.650 13.851 11.935 1.00 80.75 72 ILE A C 1
ATOM 584 O O . ILE A 1 72 ? 1.367 13.753 10.942 1.00 80.75 72 ILE A O 1
ATOM 588 N N . LEU A 1 73 ? -0.380 13.033 12.160 1.00 78.88 73 LEU A N 1
ATOM 589 C CA . LEU A 1 73 ? -0.752 11.946 11.262 1.00 78.88 73 LEU A CA 1
ATOM 590 C C . LEU A 1 73 ? -1.153 12.470 9.876 1.00 78.88 73 LEU A C 1
ATOM 592 O O . LEU A 1 73 ? -0.711 11.914 8.881 1.00 78.88 73 LEU A O 1
ATOM 596 N N . THR A 1 74 ? -1.909 13.564 9.784 1.00 79.81 74 THR A N 1
ATOM 597 C CA . THR A 1 74 ? -2.274 14.186 8.500 1.00 79.81 74 THR A CA 1
ATOM 598 C C . THR A 1 74 ? -1.051 14.679 7.731 1.00 79.81 74 THR A C 1
ATOM 600 O O . THR A 1 74 ? -0.956 14.469 6.520 1.00 79.81 74 THR A O 1
ATOM 603 N N . ILE A 1 75 ? -0.095 15.309 8.421 1.00 81.38 75 ILE A N 1
ATOM 604 C CA . ILE A 1 75 ? 1.167 15.740 7.807 1.00 81.38 75 ILE A CA 1
ATOM 605 C C . ILE A 1 75 ? 1.943 14.510 7.326 1.00 81.38 75 ILE A C 1
ATOM 607 O O . ILE A 1 75 ? 2.346 14.449 6.168 1.00 81.38 75 ILE A O 1
ATOM 611 N N . TYR A 1 76 ? 2.084 13.499 8.182 1.00 84.19 76 TYR A N 1
ATOM 612 C CA . TYR A 1 76 ? 2.763 12.248 7.857 1.00 84.19 76 TYR A CA 1
ATOM 613 C C . TYR A 1 76 ? 2.144 11.543 6.642 1.00 84.19 76 TYR A C 1
ATOM 615 O O . TYR A 1 76 ? 2.867 11.149 5.731 1.00 84.19 76 TYR A O 1
ATOM 623 N N . VAL A 1 77 ? 0.814 11.436 6.584 1.00 82.31 77 VAL A N 1
ATOM 624 C CA . VAL A 1 77 ? 0.081 10.828 5.463 1.00 82.31 77 VAL A CA 1
ATOM 625 C C . VAL A 1 77 ? 0.238 11.653 4.184 1.00 82.31 77 VAL A C 1
ATOM 627 O O . VAL A 1 77 ? 0.391 11.078 3.111 1.00 82.31 77 VAL A O 1
ATOM 630 N N . SER A 1 78 ? 0.282 12.985 4.279 1.00 83.25 78 SER A N 1
ATOM 631 C CA . SER A 1 78 ? 0.570 13.848 3.123 1.00 83.25 78 SER A CA 1
ATOM 632 C C . SER A 1 78 ? 1.965 13.575 2.547 1.00 83.25 78 SER A C 1
ATOM 634 O O . SER A 1 78 ? 2.112 13.404 1.336 1.00 83.25 78 SER A O 1
ATOM 636 N N . PHE A 1 79 ? 2.986 13.458 3.405 1.00 89.12 79 PHE A N 1
ATOM 637 C CA . PHE A 1 79 ? 4.333 13.064 2.979 1.00 89.12 79 PHE A CA 1
ATOM 638 C C . PHE A 1 79 ? 4.368 11.636 2.420 1.00 89.12 79 PHE A C 1
ATOM 640 O O . PHE A 1 79 ? 5.017 11.397 1.402 1.00 89.12 79 PHE A O 1
ATOM 647 N N . ALA A 1 80 ? 3.633 10.703 3.031 1.00 89.19 80 ALA A N 1
ATOM 648 C CA . ALA A 1 80 ? 3.509 9.331 2.548 1.00 89.19 80 ALA A CA 1
ATOM 649 C C . ALA A 1 80 ? 2.915 9.275 1.133 1.00 89.19 80 ALA A C 1
ATOM 651 O O . ALA A 1 80 ? 3.415 8.541 0.283 1.00 89.19 80 ALA A O 1
ATOM 652 N N . ALA A 1 81 ? 1.882 10.078 0.857 1.00 88.75 81 ALA A N 1
ATOM 653 C CA . ALA A 1 81 ? 1.268 10.167 -0.464 1.00 88.75 81 ALA A CA 1
ATOM 654 C C . ALA A 1 81 ? 2.239 10.745 -1.505 1.00 88.75 81 ALA A C 1
ATOM 656 O O . ALA A 1 81 ? 2.316 10.245 -2.627 1.00 88.75 81 ALA A O 1
ATOM 657 N N . LEU A 1 82 ? 3.027 11.758 -1.136 1.00 91.31 82 LEU A N 1
ATOM 658 C CA . LEU A 1 82 ? 4.045 12.311 -2.026 1.00 91.31 82 LEU A CA 1
ATOM 659 C C . LEU A 1 82 ? 5.112 11.263 -2.382 1.00 91.31 82 LEU A C 1
ATOM 661 O O . LEU A 1 82 ? 5.384 11.035 -3.559 1.00 91.31 82 LEU A O 1
ATOM 665 N N . ILE A 1 83 ? 5.679 10.608 -1.367 1.00 93.00 83 ILE A N 1
ATOM 666 C CA . ILE A 1 83 ? 6.801 9.670 -1.511 1.00 93.00 83 ILE A CA 1
ATOM 667 C C . ILE A 1 83 ? 6.377 8.347 -2.158 1.00 93.00 83 ILE A C 1
ATOM 669 O O . ILE A 1 83 ? 7.100 7.835 -3.010 1.00 93.00 83 ILE A O 1
ATOM 673 N N . GLY A 1 84 ? 5.235 7.791 -1.750 1.00 90.31 84 GLY A N 1
ATOM 674 C CA . GLY A 1 84 ? 4.786 6.462 -2.170 1.00 90.31 84 GLY A CA 1
ATOM 675 C C . GLY A 1 84 ? 3.838 6.439 -3.358 1.00 90.31 84 GLY A C 1
ATOM 676 O O . GLY A 1 84 ? 3.663 5.388 -3.966 1.00 90.31 84 GLY A O 1
ATOM 677 N N . LEU A 1 85 ? 3.225 7.570 -3.715 1.00 92.50 85 LEU A N 1
ATOM 678 C CA . LEU A 1 85 ? 2.271 7.618 -4.823 1.00 92.50 85 LEU A CA 1
ATOM 679 C C . LEU A 1 85 ? 2.687 8.622 -5.895 1.00 92.50 85 LEU A C 1
ATOM 681 O O . LEU A 1 85 ? 2.932 8.221 -7.025 1.00 92.50 85 LEU A O 1
ATOM 685 N N . ILE A 1 86 ? 2.812 9.907 -5.562 1.00 93.38 86 ILE A N 1
ATOM 686 C CA . ILE A 1 86 ? 3.002 10.956 -6.578 1.00 93.38 86 ILE A CA 1
ATOM 687 C C . ILE A 1 86 ? 4.348 10.803 -7.297 1.00 93.38 86 ILE A C 1
ATOM 689 O O . ILE A 1 86 ? 4.378 10.750 -8.527 1.00 93.38 86 ILE A O 1
ATOM 693 N N . LEU A 1 87 ? 5.455 10.710 -6.551 1.00 95.12 87 LEU A N 1
ATOM 694 C CA . LEU A 1 87 ? 6.786 10.583 -7.153 1.00 95.12 87 LEU A CA 1
ATOM 695 C C . LEU A 1 87 ? 6.945 9.265 -7.941 1.00 95.12 87 LEU A C 1
ATOM 697 O O . LEU A 1 87 ? 7.403 9.329 -9.083 1.00 95.12 87 LEU A O 1
ATOM 701 N N . PRO A 1 88 ? 6.528 8.088 -7.424 1.00 95.12 88 PRO A N 1
ATOM 702 C CA . PRO A 1 88 ? 6.579 6.843 -8.189 1.00 95.12 88 PRO A CA 1
ATOM 703 C C . PRO A 1 88 ? 5.666 6.835 -9.418 1.00 95.12 88 PRO A C 1
ATOM 705 O O . PRO A 1 88 ? 6.074 6.332 -10.458 1.00 95.12 88 PRO A O 1
ATOM 708 N N . VAL A 1 89 ? 4.468 7.429 -9.356 1.00 94.94 89 VAL A N 1
ATOM 709 C CA . VAL A 1 89 ? 3.595 7.563 -10.537 1.00 94.94 89 VAL A CA 1
ATOM 710 C C . VAL A 1 89 ? 4.266 8.419 -11.608 1.00 94.94 89 VAL A C 1
ATOM 712 O O . VAL A 1 89 ? 4.298 8.013 -12.767 1.00 94.94 89 VAL A O 1
ATOM 715 N N . ALA A 1 90 ? 4.844 9.566 -11.239 1.00 94.56 90 ALA A N 1
ATOM 716 C CA . ALA A 1 90 ? 5.574 10.408 -12.186 1.00 94.56 90 ALA A CA 1
ATOM 717 C C . ALA A 1 90 ? 6.755 9.654 -12.818 1.00 94.56 90 ALA A C 1
ATOM 719 O O . ALA A 1 90 ? 6.961 9.730 -14.027 1.00 94.56 90 ALA A O 1
ATOM 720 N N . TYR A 1 91 ? 7.484 8.878 -12.012 1.00 93.88 91 TYR A N 1
ATOM 721 C CA . TYR A 1 91 ? 8.577 8.027 -12.473 1.00 93.88 91 TYR A CA 1
ATOM 722 C C . TYR A 1 91 ? 8.105 6.951 -13.471 1.00 93.88 91 TYR A C 1
ATOM 724 O O . TYR A 1 91 ? 8.709 6.793 -14.531 1.00 93.88 91 TYR A O 1
ATOM 732 N N . ILE A 1 92 ? 6.986 6.272 -13.189 1.00 94.00 92 ILE A N 1
ATOM 733 C CA . ILE A 1 92 ? 6.391 5.263 -14.081 1.00 94.00 92 ILE A CA 1
ATOM 734 C C . ILE A 1 92 ? 5.928 5.891 -15.397 1.00 94.00 92 ILE A C 1
ATOM 736 O O . ILE A 1 92 ? 6.234 5.363 -16.462 1.00 94.00 92 ILE A O 1
ATOM 740 N N . VAL A 1 93 ? 5.211 7.018 -15.340 1.00 92.06 93 VAL A N 1
ATOM 741 C CA . VAL A 1 93 ? 4.724 7.721 -16.539 1.00 92.06 93 VAL A CA 1
ATOM 742 C C . VAL A 1 93 ? 5.897 8.175 -17.403 1.00 92.06 93 VAL A C 1
ATOM 744 O O . VAL A 1 93 ? 5.885 7.970 -18.613 1.00 92.06 93 VAL A O 1
ATOM 747 N N . HIS A 1 94 ? 6.935 8.740 -16.787 1.00 90.25 94 HIS A N 1
ATOM 748 C CA . HIS A 1 94 ? 8.140 9.166 -17.494 1.00 90.25 94 HIS A CA 1
ATOM 749 C C . HIS A 1 94 ? 8.852 8.000 -18.190 1.00 90.25 94 HIS A C 1
ATOM 751 O O . HIS A 1 94 ? 9.234 8.132 -19.350 1.00 90.25 94 HIS A O 1
ATOM 757 N N . GLY A 1 95 ? 8.994 6.853 -17.520 1.00 88.00 95 GLY A N 1
ATOM 758 C CA . GLY A 1 95 ? 9.590 5.661 -18.130 1.00 88.00 95 GLY A CA 1
ATOM 759 C C . GLY A 1 95 ? 8.708 5.009 -19.199 1.00 88.00 95 GLY A C 1
ATOM 760 O O . GLY A 1 95 ? 9.229 4.479 -20.172 1.00 88.00 95 GLY A O 1
ATOM 761 N N 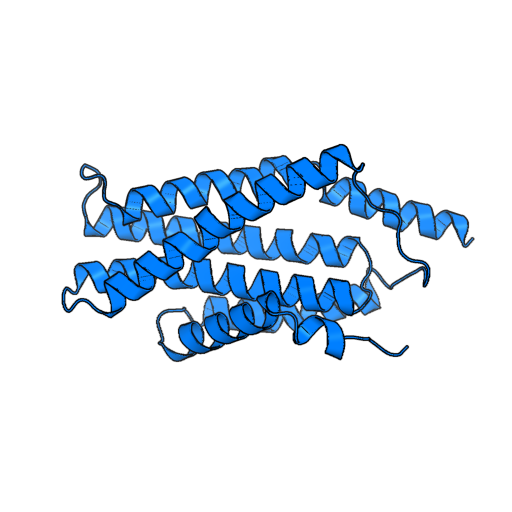. ALA A 1 96 ? 7.380 5.099 -19.079 1.00 86.81 96 ALA A N 1
ATOM 762 C CA . ALA A 1 96 ? 6.444 4.584 -20.080 1.00 86.81 96 ALA A CA 1
ATOM 763 C C . ALA A 1 96 ? 6.408 5.421 -21.373 1.00 86.81 96 ALA A C 1
ATOM 765 O O . ALA A 1 96 ? 6.111 4.882 -22.436 1.00 86.81 96 ALA A O 1
ATOM 766 N N . LEU A 1 97 ? 6.691 6.726 -21.286 1.00 87.12 97 LEU A N 1
ATOM 767 C CA . LEU A 1 97 ? 6.709 7.645 -22.433 1.00 87.12 97 LEU A CA 1
ATOM 768 C C . LEU A 1 97 ? 8.043 7.667 -23.186 1.00 87.12 97 LEU A C 1
ATOM 770 O O . LEU A 1 97 ? 8.107 8.199 -24.293 1.00 87.12 97 LEU A O 1
ATOM 774 N N . LYS A 1 98 ? 9.114 7.145 -22.589 1.00 83.94 98 LYS A N 1
ATOM 775 C CA . LYS A 1 98 ? 10.429 7.083 -23.222 1.00 83.94 98 LYS A CA 1
ATOM 776 C C . LYS A 1 98 ? 10.619 5.780 -23.982 1.00 83.94 98 LYS A C 1
ATOM 778 O O . LYS A 1 98 ? 10.189 4.722 -23.537 1.00 83.94 98 LYS A O 1
ATOM 783 N N . ASP A 1 99 ? 11.346 5.855 -25.092 1.00 71.19 99 ASP A N 1
ATOM 784 C CA . ASP A 1 99 ? 11.631 4.689 -25.934 1.00 71.19 99 ASP A CA 1
ATOM 785 C C . ASP A 1 99 ? 12.788 3.816 -25.431 1.00 71.19 99 ASP A C 1
ATOM 787 O O . ASP A 1 99 ? 12.935 2.692 -25.906 1.00 71.19 99 ASP A O 1
ATOM 791 N N . ASP A 1 100 ? 13.558 4.294 -24.450 1.00 73.50 100 ASP A N 1
ATOM 792 C CA . ASP A 1 100 ? 14.715 3.593 -23.888 1.00 73.50 100 ASP A CA 1
ATOM 793 C C . ASP A 1 100 ? 14.285 2.386 -23.031 1.00 73.50 100 ASP A C 1
ATOM 795 O O . ASP A 1 100 ? 13.521 2.527 -22.069 1.00 73.50 100 ASP A O 1
ATOM 799 N N . ASP A 1 101 ? 14.779 1.193 -23.373 1.00 72.94 101 ASP A N 1
ATOM 800 C CA . ASP A 1 101 ? 14.433 -0.074 -22.708 1.00 72.94 101 ASP A CA 1
ATOM 801 C C . ASP A 1 101 ? 14.810 -0.070 -21.219 1.00 72.94 101 ASP A C 1
ATOM 803 O O . ASP A 1 101 ? 14.124 -0.665 -20.382 1.00 72.94 101 ASP A O 1
ATOM 807 N N . ASP A 1 102 ? 15.856 0.676 -20.877 1.00 72.31 102 ASP A N 1
ATOM 808 C CA . ASP A 1 102 ? 16.320 0.864 -19.511 1.00 72.31 102 ASP A CA 1
ATOM 809 C C . ASP A 1 102 ? 15.302 1.629 -18.641 1.00 72.31 102 ASP A C 1
ATOM 811 O O . ASP A 1 102 ? 15.054 1.268 -17.488 1.00 72.31 102 ASP A O 1
ATOM 815 N N . ASP A 1 103 ? 14.691 2.685 -19.184 1.00 75.38 103 ASP A N 1
ATOM 816 C CA . ASP A 1 103 ? 13.715 3.508 -18.459 1.00 75.38 103 ASP A CA 1
ATOM 817 C C . ASP A 1 103 ? 12.356 2.782 -18.351 1.00 75.38 103 ASP A C 1
ATOM 819 O O . ASP A 1 103 ? 11.657 2.898 -17.336 1.00 75.38 103 ASP A O 1
ATOM 823 N N . LYS A 1 104 ? 12.016 1.939 -19.337 1.00 81.94 104 LYS A N 1
ATOM 824 C CA . LYS A 1 104 ? 10.848 1.042 -19.283 1.00 81.94 104 LYS A CA 1
ATOM 825 C C . LYS A 1 104 ? 10.995 -0.038 -18.210 1.00 81.94 104 LYS A C 1
ATOM 827 O O . LYS A 1 104 ? 10.023 -0.344 -17.514 1.00 81.94 104 LYS A O 1
ATOM 832 N N . GLY A 1 105 ? 12.192 -0.611 -18.057 1.00 86.19 105 GLY A N 1
ATOM 833 C CA . GLY A 1 105 ? 12.468 -1.631 -17.042 1.00 86.19 105 GLY A CA 1
ATOM 834 C C . GLY A 1 105 ? 12.291 -1.101 -15.618 1.00 86.19 105 GLY A C 1
ATOM 835 O O . GLY A 1 105 ? 11.603 -1.731 -14.813 1.00 86.19 105 GLY A O 1
ATOM 836 N N . GLY A 1 106 ? 12.805 0.099 -15.336 1.00 88.19 106 GLY A N 1
ATOM 837 C CA . GLY A 1 106 ? 12.613 0.762 -14.044 1.00 88.19 106 GLY A CA 1
ATOM 838 C C . GLY A 1 106 ? 11.144 1.089 -13.751 1.00 88.19 106 GLY A C 1
ATOM 839 O O . GLY A 1 106 ? 10.634 0.774 -12.672 1.00 88.19 106 GLY A O 1
ATOM 840 N N . ALA A 1 107 ? 10.404 1.624 -14.731 1.00 91.69 107 ALA A N 1
ATOM 841 C CA . ALA A 1 107 ? 8.967 1.880 -14.591 1.00 91.69 107 ALA A CA 1
ATOM 842 C C . ALA A 1 107 ? 8.165 0.595 -14.316 1.00 91.69 107 ALA A C 1
ATOM 844 O O . ALA A 1 107 ? 7.267 0.578 -13.466 1.00 91.69 107 ALA A O 1
ATOM 845 N N . LYS A 1 108 ? 8.503 -0.507 -14.996 1.00 93.56 108 LYS A N 1
ATOM 846 C CA . LYS A 1 108 ? 7.897 -1.819 -14.745 1.00 93.56 108 LYS A CA 1
ATOM 847 C C . LYS A 1 108 ? 8.190 -2.307 -13.326 1.00 93.56 108 LYS A C 1
ATOM 849 O O . LYS A 1 108 ? 7.273 -2.758 -12.649 1.00 93.56 108 LYS A O 1
ATOM 854 N N . ALA A 1 109 ? 9.422 -2.152 -12.853 1.00 94.12 109 ALA A N 1
ATOM 855 C CA . ALA A 1 109 ? 9.825 -2.564 -11.512 1.00 94.12 109 ALA A CA 1
ATOM 856 C C . ALA A 1 109 ? 9.143 -1.732 -10.400 1.00 94.12 109 ALA A C 1
ATOM 858 O O . ALA A 1 109 ? 8.760 -2.272 -9.365 1.00 94.12 109 ALA A O 1
ATOM 859 N N . ALA A 1 110 ? 8.893 -0.439 -10.632 1.00 95.75 110 ALA A N 1
ATOM 860 C CA . ALA A 1 110 ? 8.176 0.435 -9.695 1.00 95.75 110 ALA A CA 1
ATOM 861 C C . ALA A 1 110 ? 6.648 0.206 -9.662 1.00 95.75 110 ALA A C 1
ATOM 863 O O . ALA A 1 110 ? 5.978 0.536 -8.679 1.00 95.75 110 ALA A O 1
ATOM 864 N N . SER A 1 111 ? 6.068 -0.348 -10.730 1.00 96.69 111 SER A N 1
ATOM 865 C CA . SER A 1 111 ? 4.611 -0.461 -10.903 1.00 96.69 111 SER A CA 1
ATOM 866 C C . SER A 1 111 ? 3.903 -1.307 -9.834 1.00 96.69 111 SER A C 1
ATOM 868 O O . SER A 1 111 ? 2.881 -0.849 -9.310 1.00 96.69 111 SER A O 1
ATOM 870 N N . PRO A 1 112 ? 4.419 -2.486 -9.427 1.00 97.06 112 PRO A N 1
ATOM 871 C CA . PRO A 1 112 ? 3.851 -3.260 -8.325 1.00 97.06 112 PRO A CA 1
ATOM 872 C C . PRO A 1 112 ? 3.700 -2.480 -7.017 1.00 97.06 112 PRO A C 1
ATOM 874 O O . PRO A 1 112 ? 2.685 -2.614 -6.33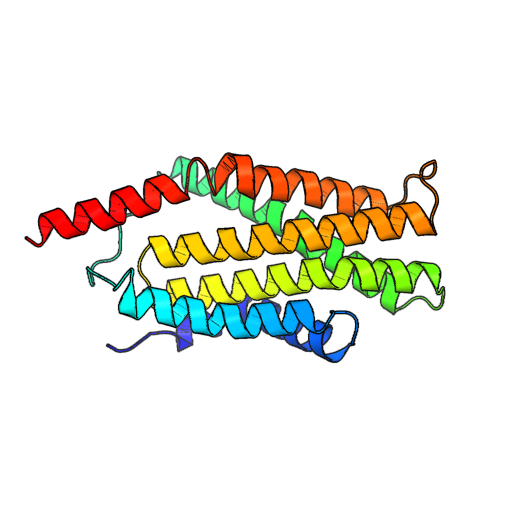4 1.00 97.06 112 PRO A O 1
ATOM 877 N N . HIS A 1 113 ? 4.675 -1.631 -6.674 1.00 96.69 113 HIS A N 1
ATOM 878 C CA . HIS A 1 113 ? 4.623 -0.807 -5.467 1.00 96.69 113 HIS A CA 1
ATOM 879 C C . HIS A 1 113 ? 3.413 0.141 -5.481 1.00 96.69 113 HIS A C 1
ATOM 881 O O . HIS A 1 113 ? 2.634 0.167 -4.522 1.00 96.69 113 HIS A O 1
ATOM 887 N N . VAL A 1 114 ? 3.227 0.873 -6.584 1.00 97.31 114 VAL A N 1
ATOM 888 C CA . VAL A 1 114 ? 2.120 1.829 -6.752 1.00 97.31 114 VAL A CA 1
ATOM 889 C C . VAL A 1 114 ? 0.776 1.112 -6.810 1.00 97.31 114 VAL A C 1
ATOM 891 O O . VAL A 1 114 ? -0.178 1.542 -6.162 1.00 97.31 114 VAL A O 1
ATOM 894 N N . PHE A 1 115 ? 0.708 -0.015 -7.518 1.00 97.81 115 PHE A N 1
ATOM 895 C CA . PHE A 1 115 ? -0.487 -0.853 -7.594 1.00 97.81 115 PHE A CA 1
ATOM 896 C C . PHE A 1 115 ? -0.947 -1.328 -6.207 1.00 97.81 115 PHE A C 1
ATOM 898 O O . PHE A 1 115 ? -2.128 -1.218 -5.867 1.00 97.81 115 PHE A O 1
ATOM 905 N N . LEU A 1 116 ? -0.015 -1.810 -5.378 1.00 97.69 116 LEU A N 1
ATOM 906 C CA . LEU A 1 116 ? -0.312 -2.260 -4.017 1.00 97.69 116 LEU A CA 1
ATOM 907 C C . LEU A 1 116 ? -0.729 -1.100 -3.107 1.0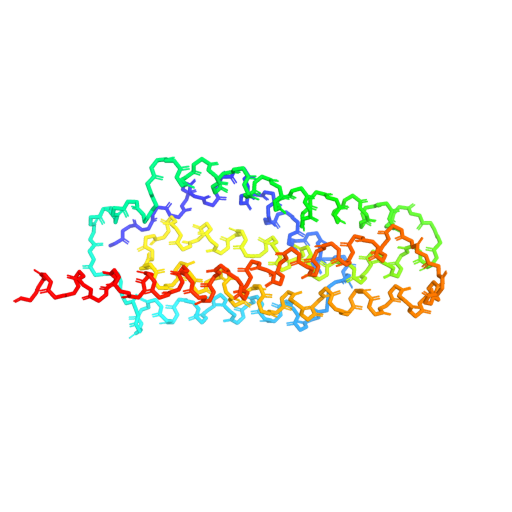0 97.69 116 LEU A C 1
ATOM 909 O O . LEU A 1 116 ? -1.646 -1.265 -2.307 1.00 97.69 116 LEU A O 1
ATOM 913 N N . LEU A 1 117 ? -0.095 0.074 -3.217 1.00 96.69 117 LEU A N 1
ATOM 914 C CA . LEU A 1 117 ? -0.493 1.250 -2.437 1.00 96.69 117 LEU A CA 1
ATOM 915 C C . LEU A 1 117 ? -1.885 1.758 -2.835 1.00 96.69 117 LEU A C 1
ATOM 917 O O . LEU A 1 117 ? -2.701 2.024 -1.957 1.00 96.69 117 LEU A O 1
ATOM 921 N N . ALA A 1 118 ? -2.194 1.835 -4.129 1.00 96.50 118 ALA A N 1
ATOM 922 C CA . ALA A 1 118 ? -3.528 2.207 -4.596 1.00 96.50 118 ALA A CA 1
ATOM 923 C C . ALA A 1 118 ? -4.591 1.198 -4.121 1.00 96.50 118 ALA A C 1
ATOM 925 O O . ALA A 1 118 ? -5.639 1.588 -3.609 1.00 96.50 118 ALA A O 1
ATOM 926 N N . SER A 1 119 ? -4.289 -0.101 -4.200 1.00 97.12 119 SER A N 1
ATOM 927 C CA . SER A 1 119 ? -5.168 -1.165 -3.694 1.00 97.12 119 SER A CA 1
ATOM 928 C C . SER A 1 119 ? -5.392 -1.071 -2.181 1.00 97.12 119 SER A C 1
ATOM 930 O O . SER A 1 119 ? -6.513 -1.266 -1.712 1.00 97.12 119 SER A O 1
ATOM 932 N N . GLN A 1 120 ? -4.358 -0.702 -1.418 1.00 96.19 120 GLN A N 1
ATOM 933 C CA . GLN A 1 120 ? -4.479 -0.433 0.015 1.00 96.19 120 GLN A CA 1
ATOM 934 C C . GLN A 1 120 ? -5.434 0.734 0.283 1.00 96.19 120 GLN A C 1
ATOM 936 O O . GLN A 1 120 ? -6.347 0.576 1.086 1.00 96.19 120 GLN A O 1
ATOM 941 N N . VAL A 1 121 ? -5.260 1.873 -0.399 1.00 94.00 121 VAL A N 1
ATOM 942 C CA . VAL A 1 121 ? -6.122 3.060 -0.232 1.00 94.00 121 VAL A CA 1
ATOM 943 C C . VAL A 1 121 ? -7.586 2.708 -0.499 1.00 94.00 121 VAL A C 1
ATOM 945 O O . VAL A 1 121 ? -8.461 3.050 0.296 1.00 94.00 121 VAL A O 1
ATOM 948 N N . LEU A 1 122 ? -7.852 1.946 -1.565 1.00 95.06 122 LEU A N 1
ATOM 949 C CA . LEU A 1 122 ? -9.196 1.457 -1.864 1.00 95.06 122 LEU A CA 1
ATOM 950 C C . LEU A 1 122 ? -9.753 0.585 -0.727 1.00 95.06 122 LEU A C 1
ATOM 952 O O . LEU A 1 122 ? -10.887 0.790 -0.295 1.00 95.06 122 LEU A O 1
ATOM 956 N N . MET A 1 123 ? -8.970 -0.374 -0.224 1.00 95.19 123 MET A N 1
ATOM 957 C CA . MET A 1 123 ? -9.405 -1.272 0.852 1.00 95.19 123 MET A CA 1
ATOM 958 C C . MET A 1 123 ? -9.584 -0.570 2.201 1.00 95.19 123 MET A C 1
ATOM 960 O O . MET A 1 123 ? -10.482 -0.927 2.969 1.00 95.19 123 MET A O 1
ATOM 964 N N . GLU A 1 124 ? -8.786 0.453 2.495 1.00 92.19 124 GLU A N 1
ATOM 965 C CA . GLU A 1 124 ? -8.998 1.335 3.644 1.00 92.19 124 GLU A CA 1
ATOM 966 C C . GLU A 1 124 ? -10.330 2.079 3.507 1.00 92.19 124 GLU A C 1
ATOM 968 O O . GLU A 1 124 ? -11.114 2.110 4.454 1.00 92.19 124 GLU A O 1
ATOM 973 N N . GLY A 1 125 ? -10.654 2.577 2.308 1.00 90.12 125 GLY A N 1
ATOM 974 C CA . GLY A 1 125 ? -11.973 3.128 2.002 1.00 90.12 125 GLY A CA 1
ATOM 975 C C . GLY A 1 125 ? -13.100 2.116 2.240 1.00 90.12 125 GLY A C 1
ATOM 976 O O . GLY A 1 125 ? -14.051 2.401 2.969 1.00 90.12 125 GLY A O 1
ATOM 977 N N . VAL A 1 126 ? -12.988 0.912 1.675 1.00 91.12 126 VAL A N 1
ATOM 978 C CA . VAL A 1 126 ? -13.998 -0.152 1.828 1.00 91.12 126 VAL A CA 1
ATOM 979 C C . VAL A 1 126 ? -14.244 -0.483 3.301 1.00 91.12 126 VAL A C 1
ATOM 981 O O . VAL A 1 126 ? -15.395 -0.537 3.730 1.00 91.12 126 VAL A O 1
ATOM 984 N N . THR A 1 127 ? -13.185 -0.667 4.089 1.00 91.38 127 THR A N 1
ATOM 985 C CA . THR A 1 127 ? -13.302 -1.045 5.507 1.00 91.38 127 THR A CA 1
ATOM 986 C C . THR A 1 127 ? -13.782 0.106 6.391 1.00 91.38 127 THR A C 1
ATOM 988 O O . THR A 1 127 ? -14.591 -0.111 7.296 1.00 91.38 127 THR A O 1
ATOM 991 N N . PHE A 1 128 ? -13.356 1.340 6.112 1.00 86.88 128 PHE A N 1
ATOM 992 C CA . PHE A 1 128 ? -13.787 2.521 6.857 1.00 86.88 128 PHE A CA 1
ATOM 993 C C . PHE A 1 128 ? -15.275 2.819 6.641 1.00 86.88 128 PHE A C 1
ATOM 995 O O . PHE A 1 128 ? -16.047 2.863 7.600 1.00 86.88 128 PHE A O 1
ATOM 1002 N N . TYR A 1 129 ? -15.704 2.965 5.385 1.00 84.44 129 TYR A N 1
ATOM 1003 C CA . 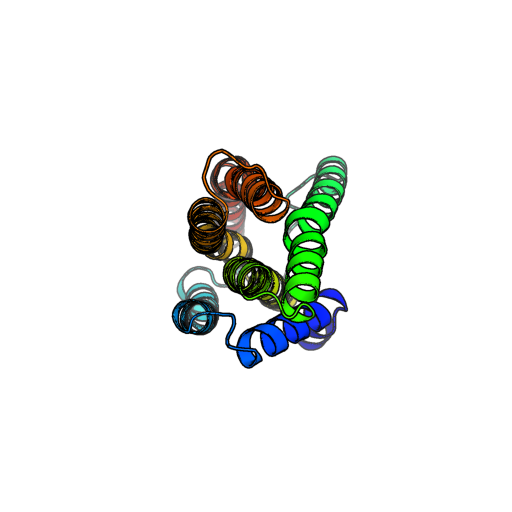TYR A 1 129 ? -17.096 3.291 5.049 1.00 84.44 129 TYR A CA 1
ATOM 1004 C C . TYR A 1 129 ? -18.039 2.090 5.158 1.00 84.44 129 TYR A C 1
ATOM 1006 O O . TYR A 1 129 ? -19.247 2.255 5.332 1.00 84.44 129 TYR A O 1
ATOM 1014 N N . GLY A 1 130 ? -17.491 0.877 5.094 1.00 84.19 130 GLY A N 1
ATOM 1015 C CA . GLY A 1 130 ? -18.210 -0.349 5.403 1.00 84.19 130 GLY A CA 1
ATOM 1016 C C . GLY A 1 130 ? -18.454 -0.558 6.900 1.00 84.19 130 GLY A C 1
ATOM 1017 O O . GLY A 1 130 ? -19.111 -1.524 7.261 1.00 84.19 130 GLY A O 1
ATOM 1018 N N . GLY A 1 131 ? -17.936 0.298 7.788 1.00 84.94 131 GLY A N 1
ATOM 1019 C CA . GLY A 1 131 ? -18.167 0.143 9.227 1.00 84.94 131 GLY A CA 1
ATOM 1020 C C . GLY A 1 131 ? -17.519 -1.116 9.812 1.00 84.94 131 GLY A C 1
ATOM 1021 O O . GLY A 1 131 ? -18.037 -1.694 10.764 1.00 84.94 131 GLY A O 1
ATOM 1022 N N . PHE A 1 132 ? -16.398 -1.560 9.239 1.00 89.94 132 PHE A N 1
ATOM 1023 C CA . PHE A 1 132 ? -15.675 -2.733 9.726 1.00 89.94 132 PHE A CA 1
ATOM 1024 C C . PHE A 1 132 ? -15.066 -2.422 11.093 1.00 89.94 132 PHE A C 1
ATOM 1026 O O . PHE A 1 132 ? -14.777 -1.256 11.383 1.00 89.94 132 PHE A O 1
ATOM 1033 N N . SER A 1 133 ? -14.845 -3.452 11.905 1.00 91.25 133 SER A N 1
ATOM 1034 C CA . SER A 1 133 ? -14.180 -3.323 13.201 1.00 91.25 133 SER A CA 1
ATOM 1035 C C . SER A 1 133 ? -12.745 -2.803 13.067 1.00 91.25 133 SER A C 1
ATOM 1037 O O . SER A 1 133 ? -12.082 -2.958 12.031 1.00 91.25 133 SER A O 1
ATOM 1039 N N . LEU A 1 134 ? -12.241 -2.188 14.135 1.00 90.50 134 LEU A N 1
ATOM 1040 C CA . LEU A 1 134 ? -10.908 -1.600 14.136 1.00 90.50 134 LEU A CA 1
ATOM 1041 C C . LEU A 1 134 ? -9.761 -2.574 13.809 1.00 90.50 134 LEU A C 1
ATOM 1043 O O . LEU A 1 134 ? -8.883 -2.186 13.031 1.00 90.50 134 LEU A O 1
ATOM 1047 N N . PRO A 1 135 ? -9.746 -3.830 14.305 1.00 93.12 135 PRO A N 1
ATOM 1048 C CA . PRO A 1 135 ? -8.702 -4.786 13.948 1.00 93.12 135 PRO A CA 1
ATOM 1049 C C . PRO A 1 135 ? -8.632 -5.033 12.440 1.00 93.12 135 PRO A C 1
ATOM 1051 O O . PRO A 1 135 ? -7.538 -5.090 11.884 1.00 93.12 135 PRO A O 1
ATOM 1054 N N . ILE A 1 136 ? -9.780 -5.092 11.754 1.00 94.88 136 ILE A N 1
ATOM 1055 C CA . ILE A 1 136 ? -9.813 -5.272 10.300 1.00 94.88 136 ILE A CA 1
ATOM 1056 C C . ILE A 1 136 ? -9.300 -4.030 9.573 1.00 94.88 136 ILE A C 1
ATOM 1058 O O . ILE A 1 136 ? -8.514 -4.153 8.635 1.00 94.88 136 ILE A O 1
ATOM 1062 N N . ARG A 1 137 ? -9.679 -2.830 10.027 1.00 92.81 137 ARG A N 1
ATOM 1063 C CA . ARG A 1 137 ? -9.182 -1.575 9.441 1.00 92.81 137 ARG A CA 1
ATOM 1064 C C . ARG A 1 137 ? -7.666 -1.442 9.548 1.00 92.81 137 ARG A C 1
ATOM 1066 O O . ARG A 1 137 ? -7.053 -0.939 8.617 1.00 92.81 137 ARG A O 1
ATOM 1073 N N . VAL A 1 138 ? -7.058 -1.890 10.651 1.00 93.94 138 VAL A N 1
ATOM 1074 C CA . VAL A 1 138 ? -5.591 -1.874 10.819 1.00 93.94 138 VAL A CA 1
ATOM 1075 C C . VAL A 1 138 ? -4.913 -3.038 10.096 1.00 93.94 138 VAL A C 1
ATOM 1077 O O . VAL A 1 138 ? -3.787 -2.899 9.620 1.00 93.94 138 VAL A O 1
ATOM 1080 N N . PHE A 1 139 ? -5.597 -4.170 9.943 1.00 95.75 139 PHE A N 1
ATOM 1081 C CA . PHE A 1 139 ? -5.085 -5.308 9.186 1.00 95.75 139 PHE A CA 1
ATOM 1082 C C . PHE A 1 139 ? -4.795 -4.952 7.720 1.00 95.75 139 PHE A C 1
ATOM 1084 O O . PHE A 1 139 ? -3.772 -5.384 7.187 1.00 95.75 139 PHE A O 1
ATOM 1091 N N . VAL A 1 140 ? -5.633 -4.116 7.091 1.00 96.38 140 VAL A N 1
ATOM 1092 C CA . VAL A 1 140 ? -5.436 -3.661 5.703 1.00 96.38 140 VAL A CA 1
ATOM 1093 C C . VAL A 1 140 ? -4.045 -3.037 5.487 1.00 96.38 140 VAL A C 1
ATOM 1095 O O . VAL A 1 140 ? -3.245 -3.632 4.760 1.00 96.38 140 VAL A O 1
ATOM 1098 N N . PRO A 1 141 ? -3.678 -1.899 6.110 1.00 95.00 141 PRO A N 1
ATOM 1099 C CA . PRO A 1 141 ? -2.370 -1.290 5.896 1.00 95.00 141 PRO A CA 1
ATOM 1100 C C . PRO A 1 141 ? -1.206 -2.187 6.309 1.00 95.00 141 PRO A C 1
ATOM 1102 O O . PRO A 1 141 ? -0.138 -2.063 5.715 1.00 95.00 141 PRO A O 1
ATOM 1105 N N . VAL A 1 142 ? -1.380 -3.085 7.288 1.00 96.88 142 VAL A N 1
ATOM 1106 C CA . VAL A 1 142 ? -0.334 -4.032 7.715 1.00 96.88 142 VAL A CA 1
ATOM 1107 C C . VAL A 1 142 ? -0.015 -5.032 6.607 1.00 96.88 142 VAL A C 1
ATOM 1109 O O . VAL A 1 142 ? 1.142 -5.157 6.204 1.00 96.88 142 VAL A O 1
ATOM 1112 N N . VAL A 1 143 ? -1.029 -5.721 6.083 1.00 97.06 143 VAL A N 1
ATOM 1113 C CA . VAL A 1 143 ? -0.837 -6.778 5.081 1.00 97.06 143 VAL A CA 1
ATOM 1114 C C . VAL A 1 143 ? -0.385 -6.207 3.742 1.00 97.06 143 VAL A C 1
ATOM 1116 O O . VAL A 1 143 ? 0.526 -6.752 3.115 1.00 97.06 143 VAL A O 1
ATOM 1119 N N . TYR A 1 144 ? -0.940 -5.065 3.335 1.00 97.06 144 TYR A N 1
ATOM 1120 C CA . TYR A 1 144 ? -0.483 -4.378 2.131 1.00 97.06 144 TYR A CA 1
ATOM 1121 C C . TYR A 1 144 ? 0.944 -3.831 2.273 1.00 97.06 144 TYR A C 1
ATOM 1123 O O . TYR A 1 144 ? 1.729 -3.999 1.340 1.00 97.06 144 TYR A O 1
ATOM 1131 N N . ASN A 1 145 ? 1.333 -3.246 3.419 1.00 95.88 145 ASN A N 1
ATOM 1132 C CA . ASN A 1 145 ? 2.731 -2.847 3.643 1.00 95.88 145 ASN A CA 1
ATOM 1133 C C . ASN A 1 145 ? 3.682 -4.040 3.568 1.00 95.88 145 ASN A C 1
ATOM 1135 O O . ASN A 1 145 ? 4.736 -3.922 2.950 1.00 95.88 145 ASN A O 1
ATOM 1139 N N . ALA A 1 146 ? 3.327 -5.169 4.186 1.00 96.06 146 ALA A N 1
ATOM 1140 C CA . ALA A 1 146 ? 4.187 -6.347 4.228 1.00 96.06 146 ALA A CA 1
ATOM 1141 C C . ALA A 1 146 ? 4.523 -6.850 2.816 1.00 96.06 146 ALA A C 1
ATOM 1143 O O . ALA A 1 146 ? 5.693 -7.040 2.489 1.00 96.06 146 ALA A O 1
ATOM 1144 N N . VAL A 1 147 ? 3.520 -6.977 1.941 1.00 96.69 147 VAL A N 1
ATOM 1145 C CA . VAL A 1 147 ? 3.751 -7.365 0.538 1.00 96.69 147 VAL A CA 1
ATOM 1146 C C . VAL A 1 147 ? 4.440 -6.249 -0.249 1.00 96.69 147 VAL A C 1
ATOM 1148 O O . VAL A 1 147 ? 5.304 -6.516 -1.083 1.00 96.69 147 VAL A O 1
ATOM 1151 N N . ARG A 1 148 ? 4.129 -4.983 0.045 1.00 95.56 148 ARG A N 1
ATOM 1152 C CA . ARG A 1 148 ? 4.784 -3.837 -0.594 1.00 95.56 148 ARG A CA 1
ATOM 1153 C C . ARG A 1 148 ? 6.277 -3.753 -0.274 1.00 95.56 148 ARG A C 1
ATOM 1155 O O . ARG A 1 148 ? 7.021 -3.292 -1.132 1.00 95.56 148 ARG A O 1
ATOM 1162 N N . MET A 1 149 ? 6.735 -4.219 0.892 1.00 96.38 149 MET A N 1
ATOM 1163 C CA . MET A 1 149 ? 8.172 -4.291 1.208 1.00 96.38 149 MET A CA 1
ATOM 1164 C C . MET A 1 149 ? 8.917 -5.150 0.195 1.00 96.38 149 MET A C 1
ATOM 1166 O O . MET A 1 149 ? 9.954 -4.735 -0.313 1.00 96.38 149 MET A O 1
ATOM 1170 N N . TYR A 1 150 ? 8.349 -6.306 -0.149 1.00 95.56 150 TYR A N 1
ATOM 1171 C CA . TYR A 1 150 ? 8.915 -7.172 -1.174 1.00 95.56 150 TYR A CA 1
ATOM 1172 C C . TYR A 1 150 ? 8.944 -6.482 -2.544 1.00 95.56 150 TYR A C 1
ATOM 1174 O O . TYR A 1 150 ? 9.985 -6.465 -3.190 1.00 95.56 150 TYR A O 1
ATOM 1182 N N . ALA A 1 151 ? 7.847 -5.830 -2.945 1.00 96.69 151 ALA A N 1
ATOM 1183 C CA . ALA A 1 151 ? 7.781 -5.105 -4.217 1.00 96.69 151 ALA A CA 1
ATOM 1184 C C . ALA A 1 151 ? 8.812 -3.961 -4.319 1.00 96.69 151 ALA A C 1
ATOM 1186 O O . ALA A 1 151 ? 9.417 -3.764 -5.367 1.00 96.69 151 ALA A O 1
ATOM 1187 N N . ILE A 1 152 ? 9.039 -3.209 -3.236 1.00 97.19 152 ILE A N 1
ATOM 1188 C CA . ILE A 1 152 ? 10.046 -2.135 -3.223 1.00 97.19 152 ILE A CA 1
ATOM 1189 C C . ILE A 1 152 ? 11.465 -2.710 -3.267 1.00 97.19 152 ILE A C 1
ATOM 1191 O O . ILE A 1 152 ? 12.328 -2.151 -3.941 1.00 97.19 152 ILE A O 1
ATOM 1195 N N . LEU A 1 153 ? 11.724 -3.807 -2.549 1.00 96.56 153 LEU A N 1
ATOM 1196 C CA . LEU A 1 153 ? 13.022 -4.480 -2.597 1.00 96.56 153 LEU A CA 1
ATOM 1197 C C . LEU A 1 153 ? 13.323 -4.994 -4.005 1.00 96.56 153 LEU A C 1
ATOM 1199 O O . LEU A 1 153 ? 14.430 -4.787 -4.492 1.00 96.56 153 LEU A O 1
ATOM 1203 N N . ASP A 1 154 ? 12.344 -5.607 -4.668 1.00 95.38 154 ASP A N 1
ATOM 1204 C CA . ASP A 1 154 ? 12.478 -6.068 -6.051 1.00 95.38 154 ASP A CA 1
ATOM 1205 C C . ASP A 1 154 ? 12.750 -4.904 -7.017 1.00 95.38 154 ASP A C 1
ATOM 1207 O O . ASP A 1 154 ? 13.659 -4.981 -7.848 1.00 95.38 154 ASP A O 1
ATOM 1211 N N . TRP A 1 155 ? 12.058 -3.773 -6.832 1.00 96.12 155 TRP A N 1
ATOM 1212 C CA . TRP A 1 155 ? 12.337 -2.544 -7.576 1.00 96.12 155 TRP A CA 1
ATOM 1213 C C . TRP A 1 155 ? 13.775 -2.057 -7.377 1.00 96.12 155 TRP A C 1
ATOM 1215 O O . TRP A 1 155 ? 14.506 -1.859 -8.349 1.00 96.12 155 TRP A O 1
ATOM 1225 N N . LEU A 1 156 ? 14.211 -1.913 -6.126 1.00 96.00 156 LEU A N 1
ATOM 1226 C CA . LEU A 1 156 ? 15.562 -1.467 -5.802 1.00 96.00 156 LEU A CA 1
ATOM 1227 C C . LEU A 1 156 ? 16.628 -2.401 -6.391 1.00 96.00 156 LEU A C 1
ATOM 1229 O O . LEU A 1 156 ? 17.627 -1.939 -6.940 1.00 96.00 156 LEU A O 1
ATOM 1233 N N . MET A 1 157 ? 16.426 -3.714 -6.281 1.00 94.38 157 MET A N 1
ATOM 1234 C CA . MET A 1 157 ? 17.368 -4.701 -6.805 1.00 94.38 157 MET A CA 1
ATOM 1235 C C . MET A 1 157 ? 17.426 -4.659 -8.332 1.00 94.38 157 MET A C 1
ATOM 1237 O O . MET A 1 157 ? 18.523 -4.707 -8.889 1.00 94.38 157 MET A O 1
ATOM 1241 N N . SER A 1 158 ? 16.284 -4.489 -9.000 1.00 92.12 158 SER A N 1
ATOM 1242 C CA . SER A 1 158 ? 16.214 -4.319 -10.455 1.00 92.12 158 SER A CA 1
ATOM 1243 C C . SER A 1 158 ? 17.016 -3.098 -10.914 1.00 92.12 158 SER A C 1
ATOM 1245 O O . SER A 1 158 ? 17.865 -3.209 -11.796 1.00 92.12 158 SER A O 1
ATOM 1247 N N . GLU A 1 159 ? 16.841 -1.954 -10.250 1.00 91.38 159 GLU A N 1
ATOM 1248 C CA . GLU A 1 159 ? 17.593 -0.727 -10.537 1.00 91.38 159 GLU A CA 1
ATOM 1249 C C . GLU A 1 159 ? 19.107 -0.895 -10.345 1.00 91.38 159 GLU A C 1
ATOM 1251 O O . GLU A 1 159 ? 19.905 -0.479 -11.187 1.00 91.38 159 GLU A O 1
ATOM 1256 N N . LEU A 1 160 ? 19.521 -1.534 -9.246 1.00 91.56 160 LEU A N 1
ATOM 1257 C CA . LEU A 1 160 ? 20.934 -1.767 -8.941 1.00 91.56 160 LEU A CA 1
ATOM 1258 C C . LEU A 1 160 ? 21.606 -2.705 -9.949 1.00 91.56 160 LEU A C 1
ATOM 1260 O O . LEU A 1 160 ? 22.796 -2.541 -10.231 1.00 91.56 160 LEU A O 1
ATOM 1264 N N . VAL A 1 161 ? 20.866 -3.686 -10.473 1.00 88.94 161 VAL A N 1
ATOM 1265 C CA . VAL A 1 161 ? 21.350 -4.600 -11.515 1.00 88.94 161 VAL A CA 1
ATOM 1266 C C . VAL A 1 161 ? 21.455 -3.879 -12.857 1.00 88.94 161 VAL A C 1
AT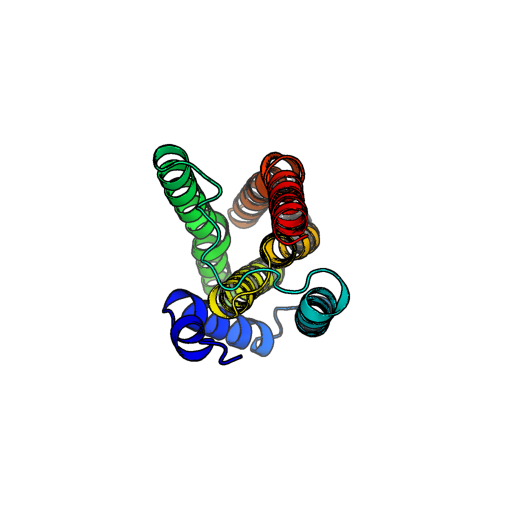OM 1268 O O . VAL A 1 161 ? 22.497 -3.969 -13.499 1.00 88.94 161 VAL A O 1
ATOM 1271 N N . MET A 1 162 ? 20.425 -3.128 -13.255 1.00 83.19 162 MET A N 1
ATOM 1272 C CA . MET A 1 162 ? 20.381 -2.439 -14.551 1.00 83.19 162 MET A CA 1
ATOM 1273 C C . MET A 1 162 ? 21.398 -1.296 -14.649 1.00 83.19 162 MET A C 1
ATOM 1275 O O . MET A 1 162 ? 22.105 -1.165 -15.644 1.00 83.19 162 MET A O 1
ATOM 1279 N N . LYS A 1 163 ? 21.501 -0.457 -13.612 1.00 80.94 163 LYS A N 1
ATOM 1280 C CA . LYS A 1 163 ? 22.314 0.773 -13.644 1.00 80.94 163 LYS A CA 1
ATOM 1281 C C . LYS A 1 163 ? 23.695 0.611 -13.006 1.00 80.94 163 LYS A C 1
ATOM 1283 O O . LYS A 1 163 ? 24.556 1.479 -13.173 1.00 80.94 163 LYS A O 1
ATOM 1288 N N . GLY A 1 164 ? 23.922 -0.514 -12.330 1.00 76.06 164 GLY A N 1
ATOM 1289 C CA . GLY A 1 164 ? 25.144 -0.823 -11.602 1.00 76.06 164 GLY A CA 1
ATOM 1290 C C . GLY A 1 164 ? 25.196 -0.153 -10.226 1.00 76.06 164 GLY A C 1
ATOM 1291 O O . GLY A 1 164 ? 24.874 1.021 -10.060 1.00 76.06 164 GLY A O 1
ATOM 1292 N N . ARG A 1 165 ? 25.690 -0.891 -9.225 1.00 70.25 165 ARG A N 1
ATOM 1293 C CA . ARG A 1 165 ? 25.704 -0.477 -7.804 1.00 70.25 165 ARG A CA 1
ATOM 1294 C C . ARG A 1 165 ? 26.450 0.830 -7.505 1.00 70.25 165 ARG A C 1
ATOM 1296 O O . ARG A 1 165 ? 26.183 1.453 -6.487 1.00 70.25 165 ARG A O 1
ATOM 1303 N N . ASN A 1 166 ? 27.372 1.240 -8.376 1.00 68.06 166 ASN A N 1
ATOM 1304 C CA . ASN A 1 166 ? 28.203 2.431 -8.175 1.00 68.06 166 ASN A CA 1
ATOM 1305 C C . ASN A 1 166 ? 27.575 3.716 -8.742 1.00 68.06 166 ASN A C 1
ATOM 1307 O O . ASN A 1 166 ? 28.186 4.780 -8.649 1.00 68.06 166 ASN A O 1
ATOM 1311 N N . ARG A 1 167 ? 26.387 3.641 -9.353 1.00 72.19 167 ARG A N 1
ATOM 1312 C CA . ARG A 1 167 ? 25.680 4.797 -9.912 1.00 72.19 167 ARG A CA 1
ATOM 1313 C C . ARG A 1 167 ? 24.390 5.018 -9.138 1.00 72.19 167 ARG A C 1
ATOM 1315 O O . ARG A 1 167 ? 23.529 4.151 -9.125 1.00 72.19 167 ARG A O 1
ATOM 1322 N N . VAL A 1 168 ? 24.242 6.185 -8.517 1.00 78.06 168 VAL A N 1
ATOM 1323 C CA . VAL A 1 168 ? 22.979 6.577 -7.880 1.00 78.06 168 VAL A CA 1
ATOM 1324 C C . VAL A 1 168 ? 22.083 7.215 -8.937 1.00 78.06 168 VAL A C 1
ATOM 1326 O O . VAL A 1 168 ? 22.393 8.285 -9.457 1.00 78.06 168 VAL A O 1
ATOM 1329 N N . THR A 1 169 ? 20.980 6.547 -9.269 1.00 87.38 169 THR A N 1
ATOM 1330 C CA . THR A 1 169 ? 19.945 7.060 -10.176 1.00 87.38 169 THR A CA 1
ATOM 1331 C C . THR A 1 169 ? 18.721 7.537 -9.398 1.00 87.38 169 THR A C 1
ATOM 1333 O O . THR A 1 169 ? 18.564 7.270 -8.200 1.00 87.38 169 THR A O 1
ATOM 1336 N N . VAL A 1 170 ? 17.827 8.246 -10.092 1.00 89.62 170 VAL A N 1
ATOM 1337 C CA . VAL A 1 170 ? 16.529 8.660 -9.540 1.00 89.62 170 VAL A CA 1
ATOM 1338 C C . VAL A 1 170 ? 15.721 7.441 -9.082 1.00 89.62 170 VAL A C 1
ATOM 1340 O O . VAL A 1 170 ? 15.171 7.478 -7.986 1.00 89.62 170 VAL A O 1
ATOM 1343 N N . GLY A 1 171 ? 15.719 6.350 -9.858 1.00 91.06 171 GLY A N 1
ATOM 1344 C CA . GLY A 1 171 ? 15.032 5.100 -9.513 1.00 91.06 171 GLY A CA 1
ATOM 1345 C C . GLY A 1 171 ? 15.563 4.468 -8.225 1.00 91.06 171 GLY A C 1
ATOM 1346 O O . GLY A 1 171 ? 14.787 4.231 -7.302 1.00 91.06 171 GLY A O 1
ATOM 1347 N N . ILE A 1 172 ? 16.889 4.312 -8.094 1.00 93.25 172 ILE A N 1
ATOM 1348 C CA . ILE A 1 172 ? 17.529 3.797 -6.865 1.00 93.25 172 ILE A CA 1
ATOM 1349 C C . ILE A 1 172 ? 17.176 4.667 -5.659 1.00 93.25 172 ILE A C 1
ATOM 1351 O O . ILE A 1 172 ? 16.800 4.157 -4.605 1.00 93.25 172 ILE A O 1
ATOM 1355 N N . SER A 1 173 ? 17.283 5.988 -5.814 1.00 94.25 173 SER A N 1
ATOM 1356 C CA . SER A 1 173 ? 17.012 6.937 -4.731 1.00 94.25 173 SER A CA 1
ATOM 1357 C C . SER A 1 173 ? 15.551 6.851 -4.287 1.00 94.25 173 SER A C 1
ATOM 1359 O O . SER A 1 173 ? 15.261 6.792 -3.093 1.00 94.25 173 SER A O 1
ATOM 1361 N N . LEU A 1 174 ? 14.626 6.785 -5.245 1.00 95.88 174 LEU A N 1
ATOM 1362 C CA . LEU A 1 174 ? 13.196 6.735 -4.978 1.00 95.88 174 LEU A CA 1
ATOM 1363 C C . LEU A 1 174 ? 12.767 5.398 -4.356 1.00 95.88 174 LEU A C 1
ATOM 1365 O O . LEU A 1 174 ? 11.970 5.399 -3.413 1.00 95.88 174 LEU A O 1
ATOM 1369 N N . ALA A 1 175 ? 13.334 4.282 -4.818 1.00 96.50 175 ALA A N 1
ATOM 1370 C CA . ALA A 1 175 ? 13.117 2.962 -4.235 1.00 96.50 175 ALA A CA 1
ATOM 1371 C C . ALA A 1 175 ? 13.658 2.889 -2.797 1.00 96.50 175 ALA A C 1
ATOM 1373 O O . ALA A 1 175 ? 12.949 2.444 -1.897 1.00 96.50 175 ALA A O 1
ATOM 1374 N N . MET A 1 176 ? 14.869 3.405 -2.547 1.00 96.38 176 MET A N 1
ATOM 1375 C CA . MET A 1 176 ? 15.470 3.466 -1.207 1.00 96.38 176 MET A CA 1
ATOM 1376 C C . MET A 1 176 ? 14.636 4.296 -0.228 1.00 96.38 176 MET A C 1
ATOM 1378 O O . MET A 1 176 ? 14.360 3.844 0.884 1.00 96.38 176 MET A O 1
ATOM 1382 N N . VAL A 1 177 ? 14.207 5.497 -0.630 1.00 96.88 177 VAL A N 1
ATOM 1383 C CA . VAL A 1 177 ? 13.371 6.360 0.219 1.00 96.88 177 VAL A CA 1
ATOM 1384 C C . VAL A 1 177 ? 12.046 5.670 0.543 1.00 96.88 177 VAL A C 1
ATOM 1386 O O . VAL A 1 177 ? 11.626 5.674 1.700 1.00 96.88 177 VAL A O 1
ATOM 1389 N N . ASN A 1 178 ? 11.417 5.017 -0.439 1.00 97.44 178 ASN A N 1
ATOM 1390 C CA . ASN A 1 178 ? 10.205 4.234 -0.207 1.00 97.44 178 ASN A CA 1
ATOM 1391 C C . ASN A 1 178 ? 10.448 3.057 0.741 1.00 97.44 178 ASN A C 1
ATOM 1393 O O . ASN A 1 178 ? 9.640 2.828 1.640 1.00 97.44 178 ASN A O 1
ATOM 1397 N N . LEU A 1 179 ? 11.562 2.341 0.590 1.00 97.50 179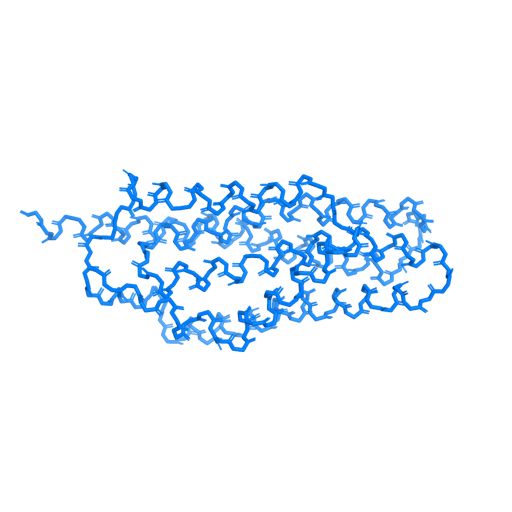 LEU A N 1
ATOM 1398 C CA . LEU A 1 179 ? 11.894 1.202 1.439 1.00 97.50 179 LEU A CA 1
ATOM 1399 C C . LEU A 1 179 ? 12.039 1.628 2.901 1.00 97.50 179 LEU A C 1
ATOM 1401 O O . LEU A 1 179 ? 11.448 1.014 3.786 1.00 97.50 179 LEU A O 1
ATOM 1405 N N . VAL A 1 180 ? 12.779 2.709 3.151 1.00 96.88 180 VAL A N 1
ATOM 1406 C CA . VAL A 1 180 ? 12.985 3.243 4.503 1.00 96.88 180 VAL A CA 1
ATOM 1407 C C . VAL A 1 180 ? 11.677 3.779 5.079 1.00 96.88 180 VAL A C 1
ATOM 1409 O O . VAL A 1 180 ? 11.324 3.448 6.211 1.00 96.88 180 VAL A O 1
ATOM 1412 N N . PHE A 1 181 ? 10.933 4.578 4.308 1.00 95.69 181 PHE A N 1
ATOM 1413 C CA . PHE A 1 181 ? 9.705 5.210 4.781 1.00 95.69 181 PHE A CA 1
ATOM 1414 C C . PHE A 1 181 ? 8.636 4.176 5.146 1.00 95.69 181 PHE A C 1
ATOM 1416 O O . PHE A 1 181 ? 8.084 4.199 6.248 1.00 95.69 181 PHE A O 1
ATOM 1423 N N . TRP A 1 182 ? 8.355 3.246 4.234 1.00 95.44 182 TRP A N 1
ATOM 1424 C CA . TRP A 1 182 ? 7.335 2.223 4.441 1.00 95.44 182 TRP A CA 1
ATOM 1425 C C . TRP A 1 182 ? 7.818 1.104 5.375 1.00 95.44 182 TRP A C 1
ATOM 1427 O O . TRP A 1 182 ? 7.012 0.544 6.116 1.00 95.44 182 TRP A O 1
ATOM 1437 N N . GLY A 1 183 ? 9.126 0.841 5.439 1.00 96.44 183 GLY A N 1
ATOM 1438 C CA . GLY A 1 183 ? 9.723 -0.026 6.454 1.00 96.44 183 GLY A CA 1
ATOM 1439 C C . GLY A 1 183 ? 9.529 0.534 7.863 1.00 96.44 183 GLY A C 1
ATOM 1440 O O . GLY A 1 183 ? 9.042 -0.171 8.747 1.00 96.44 183 GLY A O 1
ATOM 1441 N N . PHE A 1 184 ? 9.807 1.825 8.069 1.00 94.94 184 PHE A N 1
ATOM 1442 C CA . PHE A 1 184 ? 9.498 2.499 9.331 1.00 94.94 184 PHE A CA 1
ATOM 1443 C C . PHE A 1 184 ? 7.990 2.517 9.612 1.00 94.94 184 PHE A C 1
ATOM 1445 O O . PHE A 1 184 ? 7.574 2.271 10.743 1.00 94.94 184 PHE A O 1
ATOM 1452 N N . ASN A 1 185 ? 7.154 2.750 8.595 1.00 94.31 185 ASN A N 1
ATOM 1453 C CA . ASN A 1 185 ? 5.700 2.695 8.747 1.00 94.31 185 ASN A CA 1
ATOM 1454 C C . ASN A 1 185 ? 5.240 1.329 9.279 1.00 94.31 185 ASN A C 1
ATOM 1456 O O . ASN A 1 185 ? 4.480 1.276 10.243 1.00 94.31 185 ASN A O 1
ATOM 1460 N N . LEU A 1 186 ? 5.732 0.233 8.700 1.00 95.62 186 LEU A N 1
ATOM 1461 C CA . LEU A 1 186 ? 5.355 -1.118 9.098 1.00 95.62 186 LEU A CA 1
ATOM 1462 C C . LEU A 1 186 ? 5.919 -1.496 10.475 1.00 95.62 186 LEU A C 1
ATOM 1464 O O . LEU A 1 186 ? 5.158 -1.829 11.385 1.00 95.62 186 LEU A O 1
ATOM 1468 N N . PHE A 1 187 ? 7.241 -1.429 10.632 1.00 96.31 187 PHE A N 1
ATOM 1469 C CA . PHE A 1 187 ? 7.941 -1.962 11.804 1.00 96.31 187 PHE A CA 1
ATOM 1470 C C . PHE A 1 187 ? 8.035 -0.978 12.971 1.00 96.31 187 PHE A C 1
ATOM 1472 O O . PHE A 1 187 ? 8.163 -1.410 14.111 1.00 96.31 187 PHE A O 1
ATOM 1479 N N . GLY A 1 188 ? 7.965 0.327 12.709 1.00 93.31 188 GLY A N 1
ATOM 1480 C CA . GLY A 1 188 ? 8.048 1.379 13.724 1.00 93.31 188 GLY A CA 1
ATOM 1481 C C . GLY A 1 188 ? 6.692 1.903 14.196 1.00 93.31 188 GLY A C 1
ATOM 1482 O O . GLY A 1 188 ? 6.585 2.356 15.333 1.00 93.31 188 GLY A O 1
ATOM 1483 N N . PHE A 1 189 ? 5.646 1.826 13.365 1.00 91.56 189 PHE A N 1
ATOM 1484 C CA . PHE A 1 189 ? 4.329 2.384 13.693 1.00 91.56 189 PHE A CA 1
ATOM 1485 C C . PHE A 1 189 ? 3.194 1.352 13.674 1.00 91.56 189 PHE A C 1
ATOM 1487 O O . PHE A 1 189 ? 2.537 1.150 14.697 1.00 91.56 189 PHE A O 1
ATOM 1494 N N . LEU A 1 190 ? 2.947 0.687 12.542 1.00 92.50 190 LEU A N 1
ATOM 1495 C CA . LEU A 1 190 ? 1.782 -0.186 12.376 1.00 92.50 190 LEU A CA 1
ATOM 1496 C C . LEU A 1 190 ? 1.814 -1.376 13.335 1.00 92.50 190 LEU A C 1
ATOM 1498 O O . LEU A 1 190 ? 0.871 -1.559 14.102 1.00 92.50 190 LEU A O 1
ATOM 1502 N N . LEU A 1 191 ? 2.896 -2.157 13.318 1.00 94.69 191 LEU A N 1
ATOM 1503 C CA . LEU A 1 191 ? 3.030 -3.355 14.147 1.00 94.69 191 LEU A CA 1
ATOM 1504 C C . LEU A 1 191 ? 3.186 -3.058 15.648 1.00 94.69 191 LEU A C 1
ATOM 1506 O O . LEU A 1 191 ? 2.464 -3.674 16.429 1.00 94.69 191 LEU A O 1
ATOM 1510 N N . PRO A 1 192 ? 4.075 -2.149 16.094 1.00 94.69 192 PRO A N 1
ATOM 1511 C CA . PRO A 1 192 ? 4.311 -1.964 17.527 1.00 94.69 192 PRO A CA 1
ATOM 1512 C C . PRO A 1 192 ? 3.295 -1.045 18.216 1.00 94.69 192 PRO A C 1
ATOM 1514 O O . PRO A 1 192 ? 3.107 -1.159 19.424 1.00 94.69 192 PRO A O 1
ATOM 1517 N N . VAL A 1 193 ? 2.652 -0.121 17.489 1.00 90.94 193 VAL A N 1
ATOM 1518 C CA . VAL A 1 193 ? 1.802 0.916 18.100 1.00 90.94 193 VAL A CA 1
ATOM 1519 C C . VAL A 1 193 ? 0.351 0.787 17.665 1.00 90.94 193 VAL A C 1
ATOM 1521 O O . VAL A 1 193 ? -0.536 0.690 18.515 1.00 90.94 193 VAL A O 1
ATOM 1524 N N . TYR A 1 194 ? 0.082 0.803 16.358 1.00 89.12 194 TYR A N 1
ATOM 1525 C CA . TYR A 1 194 ? -1.297 0.919 15.887 1.00 89.12 194 TYR A CA 1
ATOM 1526 C C . TYR A 1 194 ? -2.086 -0.380 16.082 1.00 89.12 194 TYR A C 1
ATOM 1528 O O . TYR A 1 194 ? -3.197 -0.355 16.613 1.00 89.12 194 TYR A O 1
ATOM 1536 N N . LEU A 1 195 ? -1.483 -1.515 15.727 1.00 93.00 195 LEU A N 1
ATOM 1537 C CA . LEU A 1 195 ? -2.096 -2.833 15.832 1.00 93.00 195 LEU A CA 1
ATOM 1538 C C . LEU A 1 195 ? -2.452 -3.199 17.287 1.00 93.00 195 LEU A C 1
ATOM 1540 O O . LEU A 1 195 ? -3.622 -3.495 17.535 1.00 93.00 195 LEU A O 1
ATOM 1544 N N . PRO A 1 196 ? -1.554 -3.096 18.291 1.00 93.00 196 PRO A N 1
ATOM 1545 C CA . PRO A 1 196 ? -1.904 -3.428 19.673 1.00 93.00 196 PRO A CA 1
ATOM 1546 C C . PRO A 1 196 ? -3.000 -2.522 20.235 1.00 93.00 196 PRO A C 1
ATOM 1548 O O . PRO A 1 196 ? -3.883 -2.986 20.957 1.00 93.00 196 PRO A O 1
ATOM 1551 N N . LYS A 1 197 ? -2.983 -1.232 19.876 1.00 90.25 197 LYS A N 1
ATOM 1552 C CA . LYS A 1 197 ? -4.008 -0.275 20.305 1.00 90.25 197 LYS A CA 1
ATOM 1553 C C . LYS A 1 197 ? -5.378 -0.605 19.709 1.00 90.25 197 LYS A C 1
ATOM 1555 O O . LYS A 1 197 ? -6.375 -0.527 20.421 1.00 90.25 197 LYS A O 1
ATOM 1560 N N . ALA A 1 198 ? -5.416 -1.032 18.446 1.00 90.19 198 ALA A N 1
ATOM 1561 C CA . ALA A 1 198 ? -6.634 -1.491 17.788 1.00 90.19 198 ALA A CA 1
ATOM 1562 C C . ALA A 1 198 ? -7.248 -2.716 18.473 1.00 90.19 198 ALA A C 1
ATOM 1564 O O . ALA A 1 198 ? -8.435 -2.710 18.793 1.00 90.19 198 ALA A O 1
ATOM 1565 N N . PHE A 1 199 ? -6.433 -3.732 18.760 1.00 91.50 199 PHE A N 1
ATOM 1566 C CA . PHE A 1 199 ? -6.891 -4.924 19.473 1.00 91.50 199 PHE A CA 1
ATOM 1567 C C . PHE A 1 199 ? -7.372 -4.609 20.888 1.00 91.50 199 PHE A C 1
ATOM 1569 O O . PHE A 1 199 ? -8.436 -5.075 21.287 1.00 91.50 199 PHE A O 1
ATOM 1576 N N . LYS A 1 200 ? -6.621 -3.792 21.636 1.00 90.00 200 LYS A N 1
ATOM 1577 C CA . LYS A 1 200 ? -7.002 -3.398 22.996 1.00 90.00 200 LYS A CA 1
ATOM 1578 C C . LYS A 1 200 ? -8.363 -2.703 23.022 1.00 90.00 200 LYS A C 1
ATOM 1580 O O . LYS A 1 200 ? -9.181 -3.032 23.871 1.00 90.00 200 LYS A O 1
ATOM 1585 N N . ASN A 1 201 ? -8.603 -1.771 22.100 1.00 85.75 201 ASN A N 1
ATOM 1586 C CA . ASN A 1 201 ? -9.879 -1.060 22.015 1.00 85.75 201 ASN A CA 1
ATOM 1587 C C . ASN A 1 201 ? -11.032 -2.008 21.669 1.00 85.75 201 ASN A C 1
ATOM 1589 O O . ASN A 1 201 ? -12.057 -1.985 22.340 1.00 85.75 201 ASN A O 1
ATOM 1593 N N . TYR A 1 202 ? -10.834 -2.874 20.674 1.00 87.50 202 TYR A N 1
ATOM 1594 C CA . TYR A 1 202 ? -11.858 -3.818 20.234 1.00 87.50 202 TYR A CA 1
ATOM 1595 C C . TYR A 1 202 ? -12.300 -4.776 21.350 1.00 87.50 202 TYR A C 1
ATOM 1597 O O . TYR A 1 202 ? -13.494 -4.977 21.561 1.00 87.50 202 TYR A O 1
ATOM 1605 N N . TYR A 1 203 ? -11.351 -5.350 22.097 1.00 87.44 203 TYR A N 1
ATOM 1606 C CA . TYR A 1 203 ? -11.690 -6.251 23.202 1.00 87.44 203 TYR A CA 1
ATOM 1607 C C . TYR A 1 203 ? -12.256 -5.512 24.420 1.00 87.44 203 TYR A C 1
ATOM 1609 O O . TYR A 1 203 ? -13.151 -6.037 25.069 1.00 87.44 203 TYR A O 1
ATOM 1617 N N . ALA A 1 204 ? -11.808 -4.283 24.695 1.00 84.69 204 ALA A N 1
ATOM 1618 C CA . ALA A 1 204 ? -12.346 -3.488 25.799 1.00 84.69 204 ALA A CA 1
ATOM 1619 C C . ALA A 1 204 ? -13.806 -3.054 25.585 1.00 84.69 204 ALA A C 1
ATOM 1621 O O . ALA A 1 204 ? -14.509 -2.827 26.565 1.00 84.69 204 ALA A O 1
ATOM 1622 N N . ASP A 1 205 ? -14.263 -2.908 24.339 1.00 74.62 205 ASP A N 1
ATOM 1623 C CA . ASP A 1 205 ? -15.678 -2.645 24.052 1.00 74.62 205 ASP A CA 1
ATOM 1624 C C . ASP A 1 205 ? -16.532 -3.907 24.206 1.00 74.62 205 ASP A C 1
ATOM 1626 O O . ASP A 1 205 ? -17.620 -3.829 24.768 1.00 74.62 205 ASP A O 1
ATOM 1630 N N . LYS A 1 206 ? -16.005 -5.083 23.837 1.00 66.50 206 LYS A N 1
ATOM 1631 C CA . LYS A 1 206 ? -16.678 -6.369 24.082 1.00 66.50 206 LYS A CA 1
ATOM 1632 C C . LYS A 1 206 ? -17.006 -6.587 25.564 1.00 66.50 206 LYS A C 1
ATOM 1634 O O . LYS A 1 206 ? -18.069 -7.109 25.876 1.00 66.50 206 LYS A O 1
ATOM 1639 N N . ASP A 1 207 ? -16.105 -6.182 26.457 1.00 66.75 207 ASP A N 1
ATOM 1640 C CA . ASP A 1 207 ? -16.279 -6.332 27.906 1.00 66.75 207 ASP A CA 1
ATOM 1641 C C . ASP A 1 207 ? -17.318 -5.363 28.501 1.00 66.75 207 ASP A C 1
ATOM 1643 O O . ASP A 1 207 ? -17.760 -5.572 29.625 1.00 66.75 207 ASP A O 1
ATOM 1647 N N . LYS A 1 208 ? -17.708 -4.298 27.783 1.00 61.47 208 LYS A N 1
ATOM 1648 C CA . LYS A 1 208 ? -18.743 -3.344 28.234 1.00 61.47 208 LYS A CA 1
ATOM 1649 C C . LYS A 1 208 ? -20.160 -3.760 27.845 1.00 61.47 208 LYS A C 1
ATOM 1651 O O . LYS A 1 208 ? -21.108 -3.262 28.445 1.00 61.47 208 LYS A O 1
ATOM 1656 N N . ASP A 1 209 ? -20.284 -4.614 26.832 1.00 56.53 209 ASP A N 1
ATOM 1657 C CA . ASP A 1 209 ? -21.560 -5.123 26.320 1.00 56.53 209 ASP A CA 1
ATOM 1658 C C . ASP A 1 209 ? -21.955 -6.481 26.958 1.00 56.53 209 ASP A C 1
ATOM 1660 O O . ASP A 1 209 ? -22.977 -7.061 26.583 1.00 56.53 209 ASP A O 1
ATOM 1664 N N . LEU A 1 210 ? -21.150 -6.986 27.908 1.00 50.81 210 LEU A N 1
ATOM 1665 C CA . LEU A 1 210 ? -21.400 -8.164 28.759 1.00 50.81 210 LEU A CA 1
ATOM 1666 C C . LEU A 1 210 ? -21.904 -7.746 30.146 1.00 50.81 210 LEU A C 1
ATOM 1668 O O . LEU A 1 210 ? -22.794 -8.456 30.667 1.00 50.81 210 LEU A O 1
#